Protein AF-A0A944VV21-F1 (afdb_monomer_lite)

Foldseek 3Di:
DVVVLVVLVVVLLVLLVVLLVQPCLDPVSVVSVVVSLVSVVVSVVCCVVPPVVVLVVLCVPPVLSVVVVVVLVVLCVVLVVLSVVLVVVSVDDDDDPNNVSSVVNSVSSNVSSCCCVVPVVVVVVVSVVCVVVVDDDDPVVVVVVVVVVVPPDPPVPPPPVVVVVVVVVVCVVPDDDDDPVCPVVVVVVVVVVVVVVVVVVVVVVVVVVCVVPPPVVVVVVVVVVVVVVVVVVVVVVPDDDDDDDDDDDDDDD

Sequence (253 aa):
MLESFRQEHTEIINILDKIDKLGVSSKEGHETLLMAKELILKHVEREDKNFYPKIKKAAKNNQMLEKLLIEFDKDMDQLSHYILNFFDVSSSCENKGTNLFTNKFVEVLKRRILREENILFPAFEKLQKNKYLGMKFDRRIADRRISELRSVPSQYEKIDSSEIENKRSIERRKDKRHPIHTWFIIYKKEFVFYLFVLIICIIAAAIGIFIVHSPDTKREFIEHTDYKRKQKKLNRGRTSVTENPKTETYYIQ

Structure (mmCIF, N/CA/C/O backbone):
data_AF-A0A944VV21-F1
#
_entry.id   AF-A0A944VV21-F1
#
loop_
_atom_site.group_PDB
_atom_site.id
_atom_site.type_symbol
_atom_site.label_atom_id
_atom_site.label_alt_id
_atom_site.label_comp_id
_atom_site.label_asym_id
_atom_site.label_entity_id
_atom_site.label_seq_id
_atom_site.pdbx_PDB_ins_code
_atom_site.Cartn_x
_atom_site.Cartn_y
_atom_site.Cartn_z
_atom_site.occupancy
_atom_site.B_iso_or_equiv
_atom_site.auth_seq_id
_atom_site.auth_comp_id
_atom_site.auth_asym_id
_atom_site.auth_atom_id
_atom_site.pdbx_PDB_model_num
ATOM 1 N N . MET A 1 1 ? 5.799 0.173 16.177 1.00 86.56 1 MET A N 1
ATOM 2 C CA . MET A 1 1 ? 4.859 -0.417 15.194 1.00 86.56 1 MET A CA 1
ATOM 3 C C . MET A 1 1 ? 4.441 0.603 14.154 1.00 86.56 1 MET A C 1
ATOM 5 O O . MET A 1 1 ? 4.756 0.384 13.004 1.00 86.56 1 MET A O 1
ATOM 9 N N . LEU A 1 2 ? 3.761 1.697 14.512 1.00 91.88 2 LEU A N 1
ATOM 10 C CA . LEU A 1 2 ? 3.425 2.723 13.510 1.00 91.88 2 LEU A CA 1
ATOM 11 C C . LEU A 1 2 ? 4.685 3.348 12.910 1.00 91.88 2 LEU A C 1
ATOM 13 O O . LEU A 1 2 ? 4.787 3.472 11.700 1.00 91.88 2 LEU A O 1
ATOM 17 N N . GLU A 1 3 ? 5.700 3.581 13.743 1.00 93.38 3 GLU A N 1
ATOM 18 C CA . GLU A 1 3 ? 6.994 4.075 13.271 1.00 93.38 3 GLU A CA 1
ATOM 19 C C . GLU A 1 3 ? 7.669 3.157 12.250 1.00 93.38 3 GLU A C 1
ATOM 21 O O . GLU A 1 3 ? 8.188 3.617 11.242 1.00 93.38 3 GLU A O 1
ATOM 26 N N . SER A 1 4 ? 7.574 1.840 12.442 1.00 95.44 4 SER A N 1
ATOM 27 C CA . SER A 1 4 ? 8.122 0.892 11.474 1.00 95.44 4 SER A CA 1
ATOM 28 C C . SER A 1 4 ? 7.306 0.825 10.182 1.00 95.44 4 SER A C 1
ATOM 30 O O . SER A 1 4 ? 7.789 0.242 9.224 1.00 95.44 4 SER A O 1
ATOM 32 N N . PHE A 1 5 ? 6.057 1.309 10.144 1.00 95.50 5 PHE A N 1
ATOM 33 C CA . PHE A 1 5 ? 5.305 1.469 8.889 1.00 95.50 5 PHE A CA 1
ATOM 34 C C . PHE A 1 5 ? 5.684 2.779 8.190 1.00 95.50 5 PHE A C 1
ATOM 36 O O . PHE A 1 5 ? 5.889 2.767 6.986 1.00 95.50 5 PHE A O 1
ATOM 43 N N . ARG A 1 6 ? 5.897 3.870 8.940 1.00 95.88 6 ARG A N 1
ATOM 44 C CA . ARG A 1 6 ? 6.417 5.141 8.393 1.00 95.88 6 ARG A CA 1
ATOM 45 C C . ARG A 1 6 ? 7.801 4.981 7.755 1.00 95.88 6 ARG A C 1
ATOM 47 O O . ARG A 1 6 ? 8.085 5.548 6.703 1.00 95.88 6 ARG A O 1
ATOM 54 N N . GLN A 1 7 ? 8.660 4.164 8.363 1.00 96.69 7 GLN A N 1
ATOM 55 C CA . GLN A 1 7 ? 9.959 3.810 7.783 1.00 96.69 7 GLN A CA 1
ATOM 56 C C . GLN A 1 7 ? 9.800 3.064 6.450 1.00 96.69 7 GLN A C 1
ATOM 58 O O . GLN A 1 7 ? 10.401 3.467 5.460 1.00 96.69 7 GLN A O 1
ATOM 63 N N . GLU A 1 8 ? 8.926 2.052 6.390 1.00 96.50 8 GLU A N 1
ATOM 64 C CA . GLU A 1 8 ? 8.612 1.352 5.133 1.00 96.50 8 GLU A CA 1
ATOM 65 C C . GLU A 1 8 ? 8.036 2.304 4.075 1.00 96.50 8 GLU A C 1
ATOM 67 O O . GLU A 1 8 ? 8.426 2.238 2.914 1.00 96.50 8 GLU A O 1
ATOM 72 N N . HIS A 1 9 ? 7.155 3.231 4.458 1.00 97.19 9 HIS A N 1
ATOM 73 C CA . HIS A 1 9 ? 6.632 4.251 3.548 1.00 97.19 9 HIS A CA 1
ATOM 74 C C . HIS A 1 9 ? 7.733 5.145 2.983 1.00 97.19 9 HIS A C 1
ATOM 76 O O . HIS A 1 9 ? 7.727 5.447 1.792 1.00 97.19 9 HIS A O 1
ATOM 82 N N . THR A 1 10 ? 8.691 5.542 3.820 1.00 97.12 10 THR A N 1
ATOM 83 C CA . THR A 1 10 ? 9.848 6.339 3.394 1.00 97.12 10 THR A CA 1
ATOM 84 C C . THR A 1 10 ? 10.680 5.573 2.368 1.00 97.12 10 THR A C 1
ATOM 86 O O . THR A 1 10 ? 11.044 6.127 1.333 1.00 97.12 10 THR A O 1
ATOM 89 N N . GLU A 1 11 ? 10.934 4.283 2.602 1.00 97.38 11 GLU A N 1
ATOM 90 C CA . GLU A 1 11 ? 11.632 3.416 1.646 1.00 97.38 11 GLU A CA 1
ATOM 91 C C . GLU A 1 11 ? 10.866 3.289 0.320 1.00 97.38 11 GLU A C 1
ATOM 93 O O . GLU A 1 11 ? 11.462 3.433 -0.750 1.00 97.38 11 GLU A O 1
ATOM 98 N N . ILE A 1 12 ? 9.543 3.093 0.382 1.00 95.62 12 ILE A N 1
ATOM 99 C CA . ILE A 1 12 ? 8.669 3.026 -0.797 1.00 95.62 12 ILE A CA 1
ATOM 100 C C . ILE A 1 12 ? 8.710 4.343 -1.579 1.00 95.62 12 ILE A C 1
ATOM 102 O O . ILE A 1 12 ? 8.881 4.336 -2.794 1.00 95.62 12 ILE A O 1
ATOM 106 N N . ILE A 1 13 ? 8.588 5.489 -0.916 1.00 94.81 13 ILE A N 1
ATOM 107 C CA . ILE A 1 13 ? 8.631 6.792 -1.590 1.00 94.81 13 ILE A CA 1
ATOM 108 C C . ILE A 1 13 ? 9.992 7.004 -2.258 1.00 94.81 13 ILE A C 1
ATOM 110 O O . ILE A 1 13 ? 10.041 7.367 -3.432 1.00 94.81 13 ILE A O 1
ATOM 114 N N . ASN A 1 14 ? 11.083 6.702 -1.552 1.00 95.94 14 ASN A N 1
ATOM 115 C CA . ASN A 1 14 ? 12.436 6.864 -2.077 1.00 95.94 14 ASN A CA 1
ATOM 116 C C . ASN A 1 14 ? 12.677 6.016 -3.333 1.00 95.94 14 ASN A C 1
ATOM 118 O O . ASN A 1 14 ? 13.285 6.497 -4.292 1.00 95.94 14 ASN A O 1
ATOM 122 N N . ILE A 1 15 ? 12.201 4.764 -3.356 1.00 95.50 15 ILE A N 1
ATOM 123 C CA . ILE A 1 15 ? 12.376 3.906 -4.533 1.00 95.50 15 ILE A CA 1
ATOM 124 C C . ILE A 1 15 ? 11.503 4.361 -5.708 1.00 95.50 15 ILE A C 1
ATOM 126 O O . ILE A 1 15 ? 11.961 4.328 -6.849 1.00 95.50 15 ILE A O 1
ATOM 130 N N . LEU A 1 16 ? 10.293 4.869 -5.450 1.00 91.44 16 LEU A N 1
ATOM 131 C CA . LEU A 1 16 ? 9.430 5.443 -6.489 1.00 91.44 16 LEU A CA 1
ATOM 132 C C . LEU A 1 16 ? 10.028 6.724 -7.084 1.00 91.44 16 LEU A C 1
ATOM 134 O O . LEU A 1 16 ? 10.008 6.895 -8.300 1.00 91.44 16 LEU A O 1
ATOM 138 N N . ASP A 1 17 ? 10.626 7.584 -6.259 1.00 91.69 17 ASP A N 1
ATOM 139 C CA . ASP A 1 17 ? 11.342 8.776 -6.729 1.00 91.69 17 ASP A CA 1
ATOM 140 C C . ASP A 1 17 ? 12.589 8.407 -7.545 1.00 91.69 17 ASP A C 1
ATOM 142 O O . ASP A 1 17 ? 12.957 9.110 -8.488 1.00 91.69 17 ASP A O 1
ATOM 146 N N . LYS A 1 18 ? 13.249 7.289 -7.214 1.00 93.69 18 LYS A N 1
ATOM 147 C CA . LYS A 1 18 ? 14.353 6.757 -8.021 1.00 93.69 18 LYS A CA 1
ATOM 148 C C . LYS A 1 18 ? 13.859 6.277 -9.392 1.00 93.69 18 LYS A C 1
ATOM 150 O O . LYS A 1 18 ? 14.511 6.561 -10.393 1.00 93.69 18 LYS A O 1
ATOM 155 N N . ILE A 1 19 ? 12.711 5.600 -9.451 1.00 89.50 19 ILE A N 1
ATOM 156 C CA . ILE A 1 19 ? 12.093 5.151 -10.711 1.00 89.50 19 ILE A CA 1
ATOM 157 C C . ILE A 1 19 ? 11.749 6.341 -11.611 1.00 89.50 19 ILE A C 1
ATOM 159 O O . ILE A 1 19 ? 12.034 6.290 -12.805 1.00 89.50 19 ILE A O 1
ATOM 163 N N . ASP A 1 20 ? 11.188 7.411 -11.043 1.00 87.50 20 ASP A N 1
ATOM 164 C CA . ASP A 1 20 ? 10.854 8.637 -11.780 1.00 87.50 20 ASP A CA 1
ATOM 165 C C . ASP A 1 20 ? 12.101 9.272 -12.424 1.00 87.50 20 ASP A C 1
ATOM 167 O O . ASP A 1 20 ? 12.097 9.618 -13.603 1.00 87.50 20 ASP A O 1
ATOM 171 N N . LYS A 1 21 ? 13.220 9.315 -11.686 1.00 90.19 21 LYS A N 1
ATOM 172 C CA . LYS A 1 21 ? 14.504 9.845 -12.182 1.00 90.19 21 LYS A CA 1
ATOM 173 C C . LYS A 1 21 ? 15.152 8.978 -13.261 1.00 90.19 21 LYS A C 1
ATOM 175 O O . LYS A 1 21 ? 15.742 9.513 -14.194 1.00 90.19 21 LYS A O 1
ATOM 180 N N . LEU A 1 22 ? 15.098 7.654 -13.113 1.00 89.69 22 LEU A N 1
ATOM 181 C CA . LEU A 1 22 ? 15.725 6.715 -14.051 1.00 89.69 22 LEU A CA 1
ATOM 182 C C . LEU A 1 22 ? 14.887 6.475 -15.313 1.00 89.69 22 LEU A C 1
ATOM 184 O O . LEU A 1 22 ? 15.428 6.093 -16.352 1.00 89.69 22 LEU A O 1
ATOM 188 N N . GLY A 1 23 ? 13.569 6.654 -15.211 1.00 85.25 23 GLY A N 1
ATOM 189 C CA . GLY A 1 23 ? 12.600 6.286 -16.234 1.00 85.25 23 GLY A CA 1
ATOM 190 C C . GLY A 1 23 ? 12.442 4.768 -16.370 1.00 85.25 23 GLY A C 1
ATOM 191 O O . GLY A 1 23 ? 13.410 4.025 -16.516 1.00 85.25 23 GLY A O 1
ATOM 192 N N . VAL A 1 24 ? 11.200 4.282 -16.411 1.00 83.00 24 VAL A N 1
ATOM 193 C CA . VAL A 1 24 ? 10.892 2.834 -16.471 1.00 83.00 24 VAL A CA 1
ATOM 194 C C . VAL A 1 24 ? 11.312 2.138 -17.768 1.00 83.00 24 VAL A C 1
ATOM 196 O O . VAL A 1 24 ? 11.300 0.915 -17.834 1.00 83.00 24 VAL A O 1
ATOM 199 N N . SER A 1 25 ? 11.671 2.906 -18.800 1.00 82.44 25 SER A N 1
ATOM 200 C CA . SER A 1 25 ? 12.159 2.365 -20.078 1.00 82.44 25 SER A CA 1
ATOM 201 C C . SER A 1 25 ? 13.653 2.019 -20.045 1.00 82.44 25 SER A C 1
ATOM 203 O O . SER A 1 25 ? 14.148 1.359 -20.956 1.00 82.44 25 SER A O 1
ATOM 205 N N . SER A 1 26 ? 14.394 2.479 -19.029 1.00 87.38 26 SER A N 1
ATOM 206 C CA . SER A 1 26 ? 15.792 2.091 -18.843 1.00 87.38 26 SER A CA 1
ATOM 207 C C . SER A 1 26 ? 15.879 0.736 -18.140 1.00 87.38 26 SER A C 1
ATOM 209 O O . SER A 1 26 ? 15.013 0.379 -17.341 1.00 87.38 26 SER A O 1
ATOM 211 N N . LYS A 1 27 ? 16.950 -0.023 -18.405 1.00 87.81 27 LYS A N 1
ATOM 212 C CA . LYS A 1 27 ? 17.200 -1.298 -17.716 1.00 87.81 27 LYS A CA 1
ATOM 213 C C . LYS A 1 27 ? 17.245 -1.110 -16.194 1.00 87.81 27 LYS A C 1
ATOM 215 O O . LYS A 1 27 ? 16.585 -1.847 -15.471 1.00 87.81 27 LYS A O 1
ATOM 220 N N . GLU A 1 28 ? 17.960 -0.086 -15.726 1.00 91.44 28 GLU A N 1
ATOM 221 C CA . GLU A 1 28 ? 18.059 0.230 -14.295 1.00 91.44 28 GLU A CA 1
ATOM 222 C C . GLU A 1 28 ? 16.704 0.654 -13.709 1.00 91.44 28 GLU A C 1
ATOM 224 O O . GLU A 1 28 ? 16.343 0.243 -12.606 1.00 91.44 28 GLU A O 1
ATOM 229 N N . GLY A 1 29 ? 15.917 1.442 -14.447 1.00 89.19 29 GLY A N 1
ATOM 230 C CA . GLY A 1 29 ? 14.572 1.834 -14.036 1.00 89.19 29 GLY A CA 1
ATOM 231 C C . GLY A 1 29 ? 13.622 0.641 -13.933 1.00 89.19 29 GLY A C 1
ATOM 232 O O . GLY A 1 29 ? 12.862 0.557 -12.972 1.00 89.19 29 GLY A O 1
ATOM 233 N N . HIS A 1 30 ? 13.705 -0.313 -14.864 1.00 84.94 30 HIS A N 1
ATOM 234 C CA . HIS A 1 30 ? 12.924 -1.550 -14.821 1.00 84.94 30 HIS A CA 1
ATOM 235 C C . HIS A 1 30 ? 13.320 -2.449 -13.641 1.00 84.94 30 HIS A C 1
ATOM 237 O O . HIS A 1 30 ? 12.456 -2.917 -12.903 1.00 84.94 30 HIS A O 1
ATOM 243 N N . GLU A 1 31 ? 14.618 -2.645 -13.401 1.00 90.19 31 GLU A N 1
ATOM 244 C CA . GLU A 1 31 ? 15.105 -3.386 -12.228 1.00 90.19 31 GLU A CA 1
ATOM 245 C C . GLU A 1 31 ? 14.654 -2.715 -10.919 1.00 90.19 31 GLU A C 1
ATOM 247 O O . GLU A 1 31 ? 14.152 -3.380 -10.012 1.00 90.19 31 GLU A O 1
ATOM 252 N N . THR A 1 32 ? 14.736 -1.382 -10.848 1.00 92.19 32 THR A N 1
ATOM 253 C CA . THR A 1 32 ? 14.256 -0.606 -9.693 1.00 92.19 32 THR A CA 1
ATOM 254 C C . THR A 1 32 ? 12.736 -0.740 -9.518 1.00 92.19 32 THR A C 1
ATOM 256 O O . THR A 1 32 ? 12.248 -0.830 -8.391 1.00 92.19 32 THR A O 1
ATOM 259 N N . LEU A 1 33 ? 11.973 -0.815 -10.613 1.00 88.88 33 LEU A N 1
ATOM 260 C CA . LEU A 1 33 ? 10.526 -1.036 -10.586 1.00 88.88 33 LEU A CA 1
ATOM 261 C C . LEU A 1 33 ? 10.152 -2.404 -10.002 1.00 88.88 33 LEU A C 1
ATOM 263 O O . LEU A 1 33 ? 9.206 -2.498 -9.218 1.00 88.88 33 LEU A O 1
ATOM 267 N N . LEU A 1 34 ? 10.906 -3.454 -10.337 1.00 88.00 34 LEU A N 1
ATOM 268 C CA . LEU A 1 34 ? 10.716 -4.788 -9.762 1.00 88.00 34 LEU A CA 1
ATOM 269 C C . LEU A 1 34 ? 11.027 -4.808 -8.261 1.00 88.00 34 LEU A C 1
ATOM 271 O O . LEU A 1 34 ? 10.256 -5.372 -7.487 1.00 88.00 34 LEU A O 1
ATOM 275 N N . MET A 1 35 ? 12.084 -4.122 -7.825 1.00 91.88 35 MET A N 1
ATOM 276 C CA . MET A 1 35 ? 12.373 -3.964 -6.393 1.00 91.88 35 MET A CA 1
ATOM 277 C C . MET A 1 35 ? 11.241 -3.221 -5.666 1.00 91.88 35 MET A C 1
ATOM 279 O O . MET A 1 35 ? 10.824 -3.625 -4.579 1.00 91.88 35 MET A O 1
ATOM 283 N N . ALA A 1 36 ? 10.691 -2.164 -6.277 1.00 91.75 36 ALA A N 1
ATOM 284 C CA . ALA A 1 36 ? 9.553 -1.442 -5.712 1.00 91.75 36 ALA A CA 1
ATOM 285 C C . ALA A 1 36 ? 8.313 -2.338 -5.594 1.00 91.75 36 ALA A C 1
ATOM 287 O O . ALA A 1 36 ? 7.636 -2.298 -4.567 1.00 91.75 36 ALA A O 1
ATOM 288 N N . LYS A 1 37 ? 8.042 -3.190 -6.595 1.00 89.81 37 LYS A N 1
ATOM 289 C CA . LYS A 1 37 ? 6.959 -4.188 -6.548 1.00 89.81 37 LYS A CA 1
ATOM 290 C C . LYS A 1 37 ? 7.052 -5.052 -5.298 1.00 89.81 37 LYS A C 1
ATOM 292 O O . LYS A 1 37 ? 6.077 -5.170 -4.557 1.00 89.81 37 LYS A O 1
ATOM 297 N N . GLU A 1 38 ? 8.212 -5.658 -5.068 1.00 91.06 38 GLU A N 1
ATOM 298 C CA . GLU A 1 38 ? 8.431 -6.550 -3.929 1.00 91.06 38 GLU A CA 1
ATOM 299 C C . GLU A 1 38 ? 8.259 -5.816 -2.598 1.00 91.06 38 GLU A C 1
ATOM 301 O O . GLU A 1 38 ? 7.584 -6.321 -1.696 1.00 91.06 38 GLU A O 1
ATOM 306 N N . LEU A 1 39 ? 8.804 -4.600 -2.495 1.00 93.75 39 LEU A N 1
ATOM 307 C CA . LEU A 1 39 ? 8.694 -3.769 -1.299 1.00 93.75 39 LEU A CA 1
ATOM 308 C C . LEU A 1 39 ? 7.233 -3.418 -0.980 1.00 93.75 39 LEU A C 1
ATOM 310 O O . LEU A 1 39 ? 6.790 -3.593 0.156 1.00 93.75 39 LEU A O 1
ATOM 314 N N . ILE A 1 40 ? 6.466 -2.987 -1.985 1.00 91.44 40 ILE A N 1
ATOM 315 C CA . ILE A 1 40 ? 5.049 -2.625 -1.842 1.00 91.44 40 ILE A CA 1
ATOM 316 C C . ILE A 1 40 ? 4.215 -3.847 -1.451 1.00 91.44 40 ILE A C 1
ATOM 318 O O . ILE A 1 40 ? 3.422 -3.772 -0.515 1.00 91.44 40 ILE A O 1
ATOM 322 N N . LEU A 1 41 ? 4.406 -4.989 -2.122 1.00 89.25 41 LEU A N 1
ATOM 323 C CA . LEU A 1 41 ? 3.670 -6.219 -1.808 1.00 89.25 41 LEU A CA 1
ATOM 324 C C . LEU A 1 41 ? 3.952 -6.699 -0.383 1.00 89.25 41 LEU A C 1
ATOM 326 O O . LEU A 1 41 ? 3.029 -7.074 0.341 1.00 89.25 41 LEU A O 1
ATOM 330 N N . LYS A 1 42 ? 5.219 -6.653 0.041 1.00 92.25 42 LYS A N 1
ATOM 331 C CA . LYS A 1 42 ? 5.620 -7.005 1.405 1.00 92.25 42 LYS A CA 1
ATOM 332 C C . LYS A 1 42 ? 4.998 -6.065 2.436 1.00 92.25 42 LYS A C 1
ATOM 334 O O . LYS A 1 42 ? 4.531 -6.532 3.476 1.00 92.25 42 LYS A O 1
ATOM 339 N N . HIS A 1 43 ? 4.978 -4.765 2.152 1.00 93.31 43 HIS A N 1
ATOM 340 C CA . HIS A 1 43 ? 4.362 -3.763 3.013 1.00 93.31 43 HIS A CA 1
ATOM 341 C C . HIS A 1 43 ? 2.854 -4.013 3.178 1.00 93.31 43 HIS A C 1
ATOM 343 O O . HIS A 1 43 ? 2.397 -4.194 4.308 1.00 93.31 43 HIS A O 1
ATOM 349 N N . VAL A 1 44 ? 2.111 -4.162 2.074 1.00 90.62 44 VAL A N 1
ATOM 350 C CA . VAL A 1 44 ? 0.665 -4.461 2.096 1.00 90.62 44 VAL A CA 1
ATOM 351 C C . VAL A 1 44 ? 0.378 -5.757 2.862 1.00 90.62 44 VAL A C 1
ATOM 353 O O . VAL A 1 44 ? -0.489 -5.790 3.736 1.00 90.62 44 VAL A O 1
ATOM 356 N N . GLU A 1 45 ? 1.158 -6.820 2.629 1.00 89.69 45 GLU A N 1
ATOM 357 C CA . GLU A 1 45 ? 0.989 -8.078 3.366 1.00 89.69 45 GLU A CA 1
ATOM 358 C C . GLU A 1 45 ? 1.208 -7.889 4.880 1.00 89.69 45 GLU A C 1
ATOM 360 O O . GLU A 1 45 ? 0.522 -8.499 5.713 1.00 89.69 45 GLU A O 1
ATOM 365 N N . ARG A 1 46 ? 2.165 -7.040 5.269 1.00 94.44 46 ARG A N 1
ATOM 366 C CA . ARG A 1 46 ? 2.433 -6.746 6.679 1.00 94.44 46 ARG A CA 1
ATOM 367 C C . ARG A 1 46 ? 1.284 -5.974 7.312 1.00 94.44 46 ARG A C 1
ATOM 369 O O . ARG A 1 46 ? 0.951 -6.258 8.467 1.00 94.44 46 ARG A O 1
ATOM 376 N N . GLU A 1 47 ? 0.688 -5.028 6.597 1.00 92.19 47 GLU A N 1
ATOM 377 C CA . GLU A 1 47 ? -0.478 -4.283 7.064 1.00 92.19 47 GLU A CA 1
ATOM 378 C C . GLU A 1 47 ? -1.679 -5.206 7.283 1.00 92.19 47 GLU A C 1
ATOM 380 O O . GLU A 1 47 ? -2.270 -5.191 8.369 1.00 92.19 47 GLU A O 1
ATOM 385 N N . ASP A 1 48 ? -1.971 -6.076 6.315 1.00 90.56 48 ASP A N 1
ATOM 386 C CA . ASP A 1 48 ? -3.061 -7.056 6.377 1.00 90.56 48 ASP A CA 1
ATOM 387 C C . ASP A 1 48 ? -2.921 -8.021 7.553 1.00 90.56 48 ASP A C 1
ATOM 389 O O . ASP A 1 48 ? -3.900 -8.355 8.225 1.00 90.56 48 ASP A O 1
ATOM 393 N N . LYS A 1 49 ? -1.694 -8.464 7.841 1.00 92.38 49 LYS A N 1
ATOM 394 C CA . LYS A 1 49 ? -1.432 -9.389 8.950 1.00 92.38 49 LYS A CA 1
ATOM 395 C C . LYS A 1 49 ? -1.402 -8.695 10.307 1.00 92.38 49 LYS A C 1
ATOM 397 O O . LYS A 1 49 ? -1.848 -9.268 11.301 1.00 92.38 49 LYS A O 1
ATOM 402 N N . ASN A 1 50 ? -0.838 -7.488 10.383 1.00 92.62 50 ASN A N 1
ATOM 403 C CA . ASN A 1 50 ? -0.408 -6.923 11.665 1.00 92.62 50 ASN A CA 1
ATOM 404 C C . ASN A 1 50 ? -1.103 -5.627 12.063 1.00 92.62 50 ASN A C 1
ATOM 406 O O . ASN A 1 50 ? -1.208 -5.368 13.267 1.00 92.62 50 ASN A O 1
ATOM 410 N N . PHE A 1 51 ? -1.533 -4.809 11.104 1.00 92.88 51 PHE A N 1
ATOM 411 C CA . PHE A 1 51 ? -2.092 -3.487 11.366 1.00 92.88 51 PHE A CA 1
ATOM 412 C C . PHE A 1 51 ? -3.616 -3.488 11.258 1.00 92.88 51 PHE A C 1
ATOM 414 O O . PHE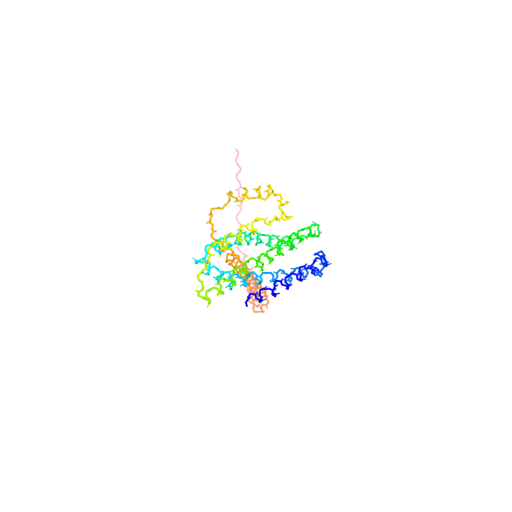 A 1 51 ? -4.295 -3.256 12.266 1.00 92.88 51 PHE A O 1
ATOM 421 N N . TYR A 1 52 ? -4.154 -3.853 10.092 1.00 92.00 52 TYR A N 1
ATOM 422 C CA . TYR A 1 52 ? -5.592 -3.863 9.824 1.00 92.00 52 TYR A CA 1
ATOM 423 C C . TYR A 1 52 ? -6.403 -4.699 10.833 1.00 92.00 52 TYR A C 1
ATOM 425 O O . TYR A 1 52 ? -7.420 -4.212 11.333 1.00 92.00 52 TYR A O 1
ATOM 433 N N . PRO A 1 53 ? -5.957 -5.891 11.274 1.00 93.56 53 PRO A N 1
ATOM 434 C CA . PRO A 1 53 ? -6.673 -6.647 12.302 1.00 93.56 53 PRO A CA 1
ATOM 435 C C . PRO A 1 53 ? -6.756 -5.915 13.650 1.00 93.56 53 PRO A C 1
ATOM 437 O O . PRO A 1 53 ? -7.773 -5.986 14.347 1.00 93.56 53 PRO A O 1
ATOM 440 N N . LYS A 1 54 ? -5.705 -5.175 14.030 1.00 92.94 54 LYS A N 1
ATOM 441 C CA . LYS A 1 54 ? -5.651 -4.451 15.311 1.00 92.94 54 LYS A CA 1
ATOM 442 C C . LYS A 1 54 ? -6.561 -3.232 15.296 1.00 92.94 54 LYS A C 1
ATOM 444 O O . LYS A 1 54 ? -7.296 -3.016 16.262 1.00 92.94 54 LYS A O 1
ATOM 449 N N . ILE A 1 55 ? -6.551 -2.470 14.207 1.00 92.88 55 ILE A N 1
ATOM 450 C CA . ILE A 1 55 ? -7.418 -1.300 14.055 1.00 92.88 55 ILE A CA 1
ATOM 451 C C . ILE A 1 55 ? -8.885 -1.711 13.866 1.00 92.88 55 ILE A C 1
ATOM 453 O O . ILE A 1 55 ? -9.741 -1.130 14.526 1.00 92.88 55 ILE A O 1
ATOM 457 N N . LYS A 1 56 ? -9.188 -2.793 13.126 1.00 92.81 56 LYS A N 1
ATOM 458 C CA . LYS A 1 56 ? -10.550 -3.365 13.033 1.00 92.81 56 LYS A CA 1
ATOM 459 C C . LYS A 1 56 ? -11.070 -3.798 14.406 1.00 92.81 56 LYS A C 1
ATOM 461 O O . LYS A 1 56 ? -12.215 -3.522 14.755 1.00 92.81 56 LYS A O 1
ATOM 466 N N . LYS A 1 57 ? -10.222 -4.407 15.245 1.00 92.81 57 LYS A N 1
ATOM 467 C CA . LYS A 1 57 ? -10.585 -4.741 16.634 1.00 92.81 57 LYS A CA 1
ATOM 468 C C . LYS A 1 57 ? -10.868 -3.493 17.478 1.00 92.81 57 LYS A C 1
ATOM 470 O O . LYS A 1 57 ? -11.812 -3.512 18.263 1.00 92.81 57 LYS A O 1
ATOM 475 N N . ALA A 1 58 ? -10.078 -2.430 17.326 1.00 89.69 58 ALA A N 1
ATOM 476 C CA . ALA A 1 58 ? -10.299 -1.163 18.028 1.00 89.69 58 ALA A CA 1
ATOM 477 C C . ALA A 1 58 ? -11.568 -0.432 17.546 1.00 89.69 58 ALA A C 1
ATOM 479 O O . ALA A 1 58 ? -12.255 0.201 18.347 1.00 89.69 58 ALA A O 1
ATOM 480 N N . ALA A 1 59 ? -11.905 -0.562 16.262 1.00 91.62 59 ALA A N 1
ATOM 481 C CA . ALA A 1 59 ? -13.061 0.073 15.641 1.00 91.62 59 ALA A CA 1
ATOM 482 C C . ALA A 1 59 ? -14.407 -0.491 16.107 1.00 91.62 59 ALA A C 1
ATOM 484 O O . ALA A 1 59 ? -15.387 0.245 16.095 1.00 91.62 59 ALA A O 1
ATOM 485 N N . LYS A 1 60 ? -14.464 -1.741 16.598 1.00 91.31 60 LYS A N 1
ATOM 486 C CA . LYS A 1 60 ? -15.713 -2.367 17.089 1.00 91.31 60 LYS A CA 1
ATOM 487 C C . LYS A 1 60 ? -16.474 -1.518 18.113 1.00 91.31 60 LYS A C 1
ATOM 489 O O . LYS A 1 60 ? -17.691 -1.603 18.190 1.00 91.31 60 LYS A O 1
ATOM 494 N N . ASN A 1 61 ? -15.755 -0.703 18.885 1.00 87.31 61 ASN A N 1
ATOM 495 C CA . ASN A 1 61 ? -16.326 0.170 19.912 1.00 87.31 61 ASN A CA 1
ATOM 496 C C . ASN A 1 61 ? -16.236 1.662 19.538 1.00 87.31 61 ASN A C 1
ATOM 498 O O . ASN A 1 61 ? -16.442 2.526 20.390 1.00 87.31 61 ASN A O 1
ATOM 502 N N . ASN A 1 62 ? -15.875 1.990 18.294 1.00 89.56 62 ASN A N 1
ATOM 503 C CA . ASN A 1 62 ? -15.705 3.360 17.827 1.00 89.56 62 ASN A CA 1
ATOM 504 C C . ASN A 1 62 ? -16.263 3.534 16.405 1.00 89.56 62 ASN A C 1
ATOM 506 O O . ASN A 1 62 ? -15.582 3.281 15.413 1.00 89.56 62 ASN A O 1
ATOM 510 N N . GLN A 1 63 ? -17.489 4.056 16.327 1.00 89.62 63 GLN A N 1
ATOM 511 C CA . GLN A 1 63 ? -18.212 4.272 15.070 1.00 89.62 63 GLN A CA 1
ATOM 512 C C . GLN A 1 63 ? -17.472 5.200 14.087 1.00 89.62 63 GLN A C 1
ATOM 514 O O . GLN A 1 63 ? -17.607 5.052 12.875 1.00 89.62 63 GLN A O 1
ATOM 519 N N . MET A 1 64 ? -16.698 6.173 14.583 1.00 88.50 64 MET A N 1
ATOM 520 C CA . MET A 1 64 ? -15.890 7.044 13.721 1.00 88.50 64 MET A CA 1
ATOM 521 C C . MET A 1 64 ? -14.785 6.238 13.033 1.00 88.50 64 MET A C 1
ATOM 523 O O . MET A 1 64 ? -14.616 6.349 11.821 1.00 88.50 64 MET A O 1
ATOM 527 N N . LEU A 1 65 ? -14.050 5.422 13.792 1.00 90.75 65 LEU A N 1
ATOM 528 C CA . LEU A 1 65 ? -12.978 4.596 13.246 1.00 90.75 65 LEU A CA 1
ATOM 529 C C . LEU A 1 65 ? -13.523 3.525 12.298 1.00 90.75 65 LEU A C 1
ATOM 531 O O . LEU A 1 65 ? -12.907 3.248 11.279 1.00 90.75 65 LEU A O 1
ATOM 535 N N . GLU A 1 66 ? -14.686 2.955 12.602 1.00 92.12 66 GLU A N 1
ATOM 536 C CA . GLU A 1 66 ? -15.359 2.009 11.713 1.00 92.12 66 GLU A CA 1
ATOM 537 C C . GLU A 1 66 ? -15.686 2.640 10.352 1.00 92.12 66 GLU A C 1
ATOM 539 O O . GLU A 1 66 ? -15.333 2.080 9.317 1.00 92.12 66 GLU A O 1
ATOM 544 N N . LYS A 1 67 ? -16.281 3.842 10.339 1.00 91.38 67 LYS A N 1
ATOM 545 C CA . LYS A 1 67 ? -16.541 4.584 9.094 1.00 91.38 67 LYS A CA 1
ATOM 546 C C . LYS A 1 67 ? -15.257 4.882 8.325 1.00 91.38 67 LYS A C 1
ATOM 548 O O . LYS A 1 67 ? -15.234 4.708 7.111 1.00 91.38 67 LYS A O 1
ATOM 553 N N . LEU A 1 68 ? -14.202 5.286 9.032 1.00 90.56 68 LEU A N 1
ATOM 554 C CA . LEU A 1 68 ? -12.902 5.545 8.423 1.00 90.56 68 LEU A CA 1
ATOM 555 C C . LEU A 1 68 ? -12.346 4.276 7.763 1.00 90.56 68 LEU A C 1
ATOM 557 O O . LEU A 1 68 ? -11.932 4.320 6.613 1.00 90.56 68 LEU A O 1
ATOM 561 N N . LEU A 1 69 ? -12.401 3.128 8.443 1.00 92.25 69 LEU A N 1
ATOM 562 C CA . LEU A 1 69 ? -11.941 1.858 7.878 1.00 92.25 69 LEU A CA 1
ATOM 563 C C . LEU A 1 69 ? -12.743 1.425 6.649 1.00 92.25 69 LEU A C 1
ATOM 565 O O . LEU A 1 69 ? -12.153 0.878 5.730 1.00 92.25 69 LEU A O 1
ATOM 569 N N . ILE A 1 70 ? -14.046 1.711 6.586 1.00 90.38 70 ILE A N 1
ATOM 570 C CA . ILE A 1 70 ? -14.853 1.448 5.383 1.00 90.38 70 ILE A CA 1
ATOM 571 C C . ILE A 1 70 ? -14.378 2.298 4.195 1.00 90.38 70 ILE A C 1
ATOM 573 O O . ILE A 1 70 ? -14.409 1.832 3.057 1.00 90.38 70 ILE A O 1
ATOM 577 N N . GLU A 1 71 ? -13.969 3.547 4.428 1.00 89.38 71 GLU A N 1
ATOM 578 C CA . GLU A 1 71 ? -13.399 4.398 3.377 1.00 89.38 71 GLU A CA 1
ATOM 579 C C . GLU A 1 71 ? -12.041 3.854 2.910 1.00 89.38 71 GLU A C 1
ATOM 581 O O . GLU A 1 71 ? -11.853 3.666 1.711 1.00 89.38 71 GLU A O 1
ATOM 586 N N . PHE A 1 72 ? -11.152 3.490 3.841 1.00 89.50 72 PHE A N 1
ATOM 587 C CA . PHE A 1 72 ? -9.852 2.892 3.509 1.00 89.50 72 PHE A CA 1
ATOM 588 C C . PHE A 1 72 ? -9.972 1.525 2.820 1.00 89.50 72 PHE A C 1
ATOM 590 O O . PHE A 1 72 ? -9.231 1.266 1.879 1.00 89.50 72 PHE A O 1
ATOM 597 N N . ASP A 1 73 ? -10.923 0.673 3.217 1.00 87.00 73 ASP A N 1
ATOM 598 C CA . ASP A 1 73 ? -11.170 -0.617 2.557 1.00 87.00 73 ASP A CA 1
ATOM 599 C C . ASP A 1 73 ? -11.562 -0.401 1.072 1.00 87.00 73 ASP A C 1
ATOM 601 O O . ASP A 1 73 ? -11.123 -1.150 0.201 1.00 87.00 73 ASP A O 1
ATOM 605 N N . LYS A 1 74 ? -12.326 0.658 0.747 1.00 85.81 74 LYS A N 1
ATOM 606 C CA . LYS A 1 74 ? -12.663 1.013 -0.650 1.00 85.81 74 LYS A CA 1
ATOM 607 C C . LYS A 1 74 ? -11.465 1.547 -1.431 1.00 85.81 74 LYS A C 1
ATOM 609 O O . LYS A 1 74 ? -11.344 1.268 -2.623 1.00 85.81 74 LYS A O 1
ATOM 614 N N . ASP A 1 75 ? -10.616 2.341 -0.784 1.00 82.88 75 ASP A N 1
ATOM 615 C CA . ASP A 1 75 ? -9.389 2.843 -1.404 1.00 82.88 75 ASP A CA 1
ATOM 616 C C . ASP A 1 75 ? -8.417 1.691 -1.699 1.00 82.88 75 ASP A C 1
ATOM 618 O O . ASP A 1 75 ? -7.794 1.664 -2.760 1.00 82.88 75 ASP A O 1
ATOM 622 N N . MET A 1 76 ? -8.334 0.711 -0.792 1.00 81.81 76 MET A N 1
ATOM 623 C CA . MET A 1 76 ? -7.498 -0.482 -0.940 1.00 81.81 76 MET A CA 1
ATOM 624 C C . MET A 1 76 ? -7.930 -1.382 -2.085 1.00 81.81 76 MET A C 1
ATOM 626 O O . MET A 1 76 ? -7.078 -1.896 -2.810 1.00 81.81 76 MET A O 1
ATOM 630 N N . ASP A 1 77 ? -9.234 -1.546 -2.270 1.00 81.06 77 ASP A N 1
ATOM 631 C CA . ASP A 1 77 ? -9.795 -2.307 -3.383 1.00 81.06 77 ASP A CA 1
ATOM 632 C C . ASP A 1 77 ? -9.369 -1.695 -4.728 1.00 81.06 77 ASP A C 1
ATOM 634 O O . ASP A 1 77 ? -8.755 -2.351 -5.573 1.00 81.06 77 ASP A O 1
ATOM 638 N N . GLN A 1 78 ? -9.557 -0.379 -4.874 1.00 82.06 78 GLN A N 1
ATOM 639 C CA . GLN A 1 78 ? -9.145 0.349 -6.074 1.00 82.06 78 GLN A CA 1
ATOM 640 C C . GLN A 1 78 ? -7.631 0.281 -6.290 1.00 82.06 78 GLN A C 1
ATOM 642 O O . GLN A 1 78 ? -7.182 -0.004 -7.402 1.00 82.06 78 GLN A O 1
ATOM 647 N N . LEU A 1 79 ? -6.836 0.521 -5.244 1.00 81.62 79 LEU A N 1
ATOM 648 C CA . LEU A 1 79 ? -5.381 0.483 -5.348 1.00 81.62 79 LEU A CA 1
ATOM 649 C C . LEU A 1 79 ? -4.879 -0.915 -5.725 1.00 81.62 79 LEU A C 1
ATOM 651 O O . LEU A 1 79 ? -3.987 -1.017 -6.561 1.00 81.62 79 LEU A O 1
ATOM 655 N N . SER A 1 80 ? -5.448 -1.980 -5.161 1.00 80.94 80 SER A N 1
ATOM 656 C CA . SER A 1 80 ? -5.040 -3.357 -5.467 1.00 80.94 80 SER A CA 1
ATOM 657 C C . SER A 1 80 ? -5.257 -3.682 -6.943 1.00 80.94 80 SER A C 1
ATOM 659 O O . SER A 1 80 ? -4.353 -4.201 -7.597 1.00 80.94 80 SER A O 1
ATOM 661 N N . HIS A 1 81 ? -6.405 -3.288 -7.503 1.00 82.00 81 HIS A N 1
ATOM 662 C CA . HIS A 1 81 ? -6.659 -3.407 -8.939 1.00 82.00 81 HIS A CA 1
ATOM 663 C C . HIS A 1 81 ? -5.662 -2.601 -9.777 1.00 82.00 81 HIS A C 1
ATOM 665 O O . HIS A 1 81 ? -5.149 -3.109 -10.775 1.00 82.00 81 HIS A O 1
ATOM 671 N N . TYR A 1 82 ? -5.340 -1.371 -9.364 1.00 81.06 82 TYR A N 1
ATOM 672 C CA . TYR A 1 82 ? -4.332 -0.556 -10.043 1.00 81.06 82 TYR A CA 1
ATOM 673 C C . TYR A 1 82 ? -2.930 -1.174 -9.974 1.00 81.06 82 TYR A C 1
ATOM 675 O O . TYR A 1 82 ? -2.244 -1.185 -10.992 1.00 81.06 82 TYR A O 1
ATOM 683 N N . ILE A 1 83 ? -2.514 -1.704 -8.818 1.00 79.75 83 ILE A N 1
ATOM 684 C CA . ILE A 1 83 ? -1.216 -2.363 -8.617 1.00 79.75 83 ILE A CA 1
ATOM 685 C C . ILE A 1 83 ? -1.094 -3.587 -9.525 1.00 79.75 83 ILE A C 1
ATOM 687 O O . ILE A 1 83 ? -0.100 -3.722 -10.235 1.00 79.75 83 ILE A O 1
ATOM 691 N N . LEU A 1 84 ? -2.095 -4.470 -9.520 1.00 79.75 84 LEU A N 1
ATOM 692 C CA . LEU A 1 84 ? -2.065 -5.690 -10.329 1.00 79.75 84 LEU A CA 1
ATOM 693 C C . LEU A 1 84 ? -2.019 -5.357 -11.820 1.00 79.75 84 LEU A C 1
ATOM 695 O O . LEU A 1 84 ? -1.104 -5.788 -12.514 1.00 79.75 84 LEU A O 1
ATOM 699 N N . ASN A 1 85 ? -2.923 -4.488 -12.279 1.00 82.06 85 ASN A N 1
ATOM 700 C CA . ASN A 1 85 ? -2.955 -4.068 -13.676 1.00 82.06 85 ASN A CA 1
ATOM 701 C C . ASN A 1 85 ? -1.648 -3.371 -14.098 1.00 82.06 85 ASN A C 1
ATOM 703 O O . ASN A 1 85 ? -1.165 -3.572 -15.208 1.00 82.06 85 ASN A O 1
ATOM 707 N N . PHE A 1 86 ? -1.040 -2.581 -13.206 1.00 81.44 86 PHE A N 1
ATOM 708 C CA . PHE A 1 86 ? 0.259 -1.958 -13.449 1.00 81.44 86 PHE A CA 1
ATOM 709 C C . PHE A 1 86 ? 1.350 -2.983 -13.704 1.00 81.44 86 PHE A C 1
ATOM 711 O O . PHE A 1 86 ? 2.048 -2.904 -14.718 1.00 81.44 86 PHE A O 1
ATOM 718 N N . PHE A 1 87 ? 1.484 -3.958 -12.812 1.00 77.62 87 PHE A N 1
ATOM 719 C CA . PHE A 1 87 ? 2.554 -4.931 -12.936 1.00 77.62 87 PHE A CA 1
ATOM 720 C C . PHE A 1 87 ? 2.324 -5.914 -14.086 1.00 77.62 87 PHE A C 1
ATOM 722 O O . PHE A 1 87 ? 3.295 -6.262 -14.757 1.00 77.62 87 PHE A O 1
ATOM 729 N N . ASP A 1 88 ? 1.075 -6.262 -14.391 1.00 79.62 88 ASP A N 1
ATOM 730 C CA . ASP A 1 88 ? 0.731 -7.098 -15.545 1.00 79.62 88 ASP A CA 1
ATOM 731 C C . ASP A 1 88 ? 1.076 -6.395 -16.869 1.00 79.62 88 ASP A C 1
ATOM 733 O O . ASP A 1 88 ? 1.797 -6.953 -17.702 1.00 79.62 88 ASP A O 1
ATOM 737 N N . VAL A 1 89 ? 0.670 -5.130 -17.040 1.00 72.50 89 VAL A N 1
ATOM 738 C CA . VAL A 1 89 ? 0.978 -4.341 -18.248 1.00 72.50 89 VAL A CA 1
ATOM 739 C C . VAL A 1 89 ? 2.479 -4.070 -18.376 1.00 72.50 89 VAL A C 1
ATOM 741 O O . VAL A 1 89 ? 3.041 -4.205 -19.463 1.00 72.50 89 VAL A O 1
ATOM 744 N N . SER A 1 90 ? 3.153 -3.730 -17.272 1.00 66.50 90 SER A N 1
ATOM 745 C CA . SER A 1 90 ? 4.597 -3.446 -17.277 1.00 66.50 90 SER A CA 1
ATOM 746 C C . SER A 1 90 ? 5.461 -4.666 -17.618 1.00 66.50 90 SER A C 1
ATOM 748 O O . SER A 1 90 ? 6.584 -4.500 -18.088 1.00 66.50 90 SER A O 1
ATOM 750 N N . SER A 1 91 ? 4.936 -5.880 -17.421 1.00 68.75 91 SER A N 1
ATOM 751 C CA . SER A 1 91 ? 5.615 -7.127 -17.791 1.00 68.75 91 SER A CA 1
ATOM 752 C C . SER A 1 91 ? 5.478 -7.483 -19.278 1.00 68.75 91 SER A C 1
ATOM 754 O O . SER A 1 91 ? 6.267 -8.277 -19.783 1.00 68.75 91 SER A O 1
ATOM 756 N N . SER A 1 92 ? 4.503 -6.888 -19.979 1.00 64.69 92 SER A N 1
ATOM 757 C CA . SER A 1 92 ? 4.063 -7.338 -21.308 1.00 64.69 92 SER A CA 1
ATOM 758 C C . SER A 1 92 ? 4.408 -6.399 -22.474 1.00 64.69 92 SER A C 1
ATOM 760 O O . SER A 1 92 ? 4.316 -6.832 -23.619 1.00 64.69 92 SER A O 1
ATOM 762 N N . CYS A 1 93 ? 4.779 -5.131 -22.244 1.00 47.97 93 CYS A N 1
ATOM 763 C CA . CYS A 1 93 ? 4.801 -4.128 -23.322 1.00 47.97 93 CYS A CA 1
ATOM 764 C C . CYS A 1 93 ? 6.149 -3.431 -23.567 1.00 47.97 93 CYS A C 1
ATOM 766 O O . CYS A 1 93 ? 6.715 -2.772 -22.697 1.00 47.97 93 CYS A O 1
ATOM 768 N N . GLU A 1 94 ? 6.561 -3.465 -24.838 1.00 57.16 94 GLU A N 1
ATOM 769 C CA . GLU A 1 94 ? 7.551 -2.593 -25.468 1.00 57.16 94 GLU A CA 1
ATOM 770 C C . GLU A 1 94 ? 7.139 -1.104 -25.371 1.00 57.16 94 GLU A C 1
ATOM 772 O O . GLU A 1 94 ? 6.294 -0.617 -26.117 1.00 57.16 94 GLU A O 1
ATOM 777 N N . ASN A 1 95 ? 7.769 -0.382 -24.438 1.00 55.56 95 ASN A N 1
ATOM 778 C CA . ASN A 1 95 ? 8.164 1.043 -24.397 1.00 55.56 95 ASN A CA 1
ATOM 779 C C . ASN A 1 95 ? 7.208 2.202 -24.780 1.00 55.56 95 ASN A C 1
ATOM 781 O O . ASN A 1 95 ? 7.513 3.343 -24.430 1.00 55.56 95 ASN A O 1
ATOM 785 N N . LYS A 1 96 ? 6.066 2.018 -25.449 1.00 54.44 96 LYS A N 1
ATOM 786 C CA . LYS A 1 96 ? 5.221 3.145 -25.898 1.00 54.44 96 LYS A CA 1
ATOM 787 C C . LYS A 1 96 ? 3.997 3.329 -24.995 1.00 54.44 96 LYS A C 1
ATOM 789 O O . LYS A 1 96 ? 2.920 2.828 -25.283 1.00 54.44 96 LYS A O 1
ATOM 794 N N . GLY A 1 97 ? 4.175 4.069 -23.895 1.00 59.72 97 GLY A N 1
ATO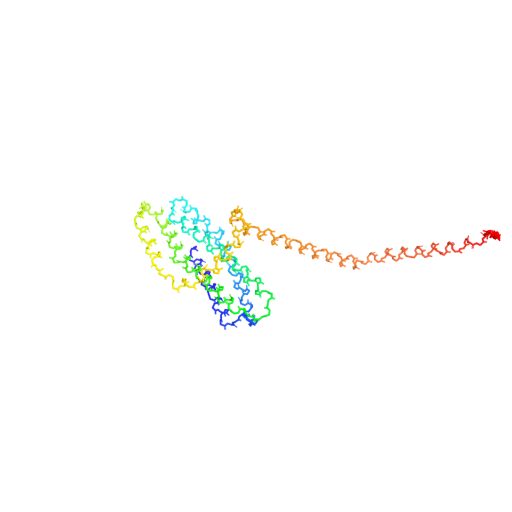M 795 C CA . GLY A 1 97 ? 3.088 4.497 -22.990 1.00 59.72 97 GLY A CA 1
ATOM 796 C C . GLY A 1 97 ? 3.322 4.227 -21.499 1.00 59.72 97 GLY A C 1
ATOM 797 O O . GLY A 1 97 ? 2.527 4.648 -20.660 1.00 59.72 97 GLY A O 1
ATOM 798 N N . THR A 1 98 ? 4.433 3.575 -21.157 1.00 65.94 98 THR A N 1
ATOM 799 C CA . THR A 1 98 ? 4.781 3.143 -19.795 1.00 65.94 98 THR A CA 1
ATOM 800 C C . THR A 1 98 ? 4.942 4.307 -18.810 1.00 65.94 98 THR A C 1
ATOM 802 O O . THR A 1 98 ? 4.493 4.199 -17.675 1.00 65.94 98 THR A O 1
ATOM 805 N N . ASN A 1 99 ? 5.475 5.458 -19.235 1.00 70.44 99 ASN A N 1
ATOM 806 C CA . ASN A 1 99 ? 5.731 6.592 -18.331 1.00 70.44 99 ASN A CA 1
ATOM 807 C C . ASN A 1 99 ? 4.453 7.226 -17.745 1.00 70.44 99 ASN A C 1
ATOM 809 O O . ASN A 1 99 ? 4.391 7.482 -16.545 1.00 70.44 99 ASN A O 1
ATOM 813 N N . LEU A 1 100 ? 3.407 7.446 -18.554 1.00 69.88 100 LEU A N 1
ATOM 814 C CA . LEU A 1 100 ? 2.142 8.019 -18.058 1.00 69.88 100 LEU A CA 1
ATOM 815 C C . LEU A 1 100 ? 1.458 7.086 -17.053 1.00 69.88 100 LEU A C 1
ATOM 817 O O . LEU A 1 100 ? 0.893 7.535 -16.055 1.00 69.88 100 LEU A O 1
ATOM 821 N N . PHE A 1 101 ? 1.534 5.781 -17.312 1.00 73.25 101 PHE A N 1
ATOM 822 C CA . PHE A 1 101 ? 0.949 4.766 -16.451 1.00 73.25 101 PHE A CA 1
ATOM 823 C C . PHE A 1 101 ? 1.703 4.663 -15.109 1.00 73.25 101 PHE A C 1
ATOM 825 O O . PHE A 1 101 ? 1.072 4.598 -14.052 1.00 73.25 101 PHE A O 1
ATOM 832 N N . THR A 1 102 ? 3.037 4.769 -15.133 1.00 78.50 102 THR A N 1
ATOM 833 C CA . THR A 1 102 ? 3.888 4.837 -13.931 1.00 78.50 102 THR A CA 1
ATOM 834 C C . THR A 1 102 ? 3.612 6.068 -13.082 1.00 78.50 102 THR A C 1
ATOM 836 O O . THR A 1 102 ? 3.446 5.933 -11.872 1.00 78.50 102 THR A O 1
ATOM 839 N N . ASN A 1 103 ? 3.481 7.253 -13.678 1.00 82.81 103 ASN A N 1
ATOM 840 C CA . ASN A 1 103 ? 3.249 8.477 -12.904 1.00 82.81 103 ASN A CA 1
ATOM 841 C C . ASN A 1 103 ? 1.928 8.415 -12.134 1.00 82.81 103 ASN A C 1
ATOM 843 O O . ASN A 1 103 ? 1.880 8.731 -10.945 1.00 82.81 103 ASN A O 1
ATOM 847 N N . LYS A 1 104 ? 0.867 7.926 -12.788 1.00 84.38 104 LYS A N 1
ATOM 848 C CA . LYS A 1 104 ? -0.433 7.729 -12.139 1.00 84.38 104 LYS A CA 1
ATOM 849 C C . LYS A 1 104 ? -0.349 6.698 -11.012 1.00 84.38 104 LYS A C 1
ATOM 851 O O . LYS A 1 104 ? -0.914 6.918 -9.945 1.00 84.38 104 LYS A O 1
ATOM 856 N N . PHE A 1 105 ? 0.370 5.597 -11.222 1.00 84.94 105 PHE A N 1
ATOM 857 C CA . PHE A 1 105 ? 0.601 4.587 -10.189 1.00 84.94 105 PHE A CA 1
ATOM 858 C C . PHE A 1 105 ? 1.311 5.170 -8.957 1.00 84.94 105 PHE A C 1
ATOM 860 O O . PHE A 1 105 ? 0.823 5.020 -7.834 1.00 84.94 105 PHE A O 1
ATOM 867 N N . VAL A 1 106 ? 2.419 5.887 -9.173 1.00 86.12 106 VAL A N 1
ATOM 868 C CA . VAL A 1 106 ? 3.192 6.552 -8.113 1.00 86.12 106 VAL A CA 1
ATOM 869 C C . VAL A 1 106 ? 2.308 7.529 -7.336 1.00 86.12 106 VAL A C 1
ATOM 871 O O . VAL A 1 106 ? 2.332 7.540 -6.106 1.00 86.12 106 VAL A O 1
ATOM 874 N N . GLU A 1 107 ? 1.494 8.324 -8.032 1.00 87.31 107 GLU A N 1
ATOM 875 C CA . GLU A 1 107 ? 0.605 9.305 -7.410 1.00 87.31 107 GLU A CA 1
ATOM 876 C C . GLU A 1 107 ? -0.454 8.651 -6.509 1.00 87.31 107 GLU A C 1
ATOM 878 O O . GLU A 1 107 ? -0.646 9.075 -5.365 1.00 87.31 107 GLU A O 1
ATOM 883 N N . VAL A 1 108 ? -1.129 7.601 -6.994 1.00 87.94 108 VAL A N 1
ATOM 884 C CA . VAL A 1 108 ? -2.160 6.888 -6.220 1.00 87.94 108 VAL A CA 1
ATOM 885 C C . VAL A 1 108 ? -1.546 6.269 -4.962 1.00 87.94 108 VAL A C 1
ATOM 887 O O . VAL A 1 108 ? -2.118 6.386 -3.875 1.00 87.94 108 VAL A O 1
ATOM 890 N N . LEU A 1 109 ? -0.360 5.669 -5.078 1.00 89.94 109 LEU A N 1
ATOM 891 C CA . LEU A 1 109 ? 0.324 5.050 -3.947 1.00 89.94 109 LEU A CA 1
ATOM 892 C C . LEU A 1 109 ? 0.800 6.083 -2.913 1.00 89.94 109 LEU A C 1
ATOM 894 O O . LEU A 1 109 ? 0.536 5.918 -1.721 1.00 89.94 109 LEU A O 1
ATOM 898 N N . LYS A 1 110 ? 1.415 7.191 -3.353 1.00 90.81 110 LYS A N 1
ATOM 899 C CA . LYS A 1 110 ? 1.803 8.305 -2.466 1.00 90.81 110 LYS A CA 1
ATOM 900 C C . LYS A 1 110 ? 0.595 8.875 -1.726 1.00 90.81 110 LYS A C 1
ATOM 902 O O . LYS A 1 110 ? 0.657 9.117 -0.522 1.00 90.81 110 LYS A O 1
ATOM 907 N N . ARG A 1 111 ? -0.531 9.051 -2.422 1.00 90.25 111 ARG A N 1
ATOM 908 C CA . ARG A 1 111 ? -1.775 9.546 -1.822 1.00 90.25 111 ARG A CA 1
ATOM 909 C C . ARG A 1 111 ? -2.289 8.617 -0.725 1.00 90.25 111 ARG A C 1
ATOM 911 O O . ARG A 1 111 ? -2.732 9.108 0.313 1.00 90.25 111 ARG A O 1
ATOM 918 N N . ARG A 1 112 ? -2.228 7.299 -0.934 1.00 91.88 112 ARG A N 1
ATOM 919 C CA . ARG A 1 112 ? -2.595 6.323 0.098 1.00 91.88 112 ARG A CA 1
ATOM 920 C C . ARG A 1 112 ? -1.712 6.471 1.331 1.00 91.88 112 ARG A C 1
ATOM 922 O O . ARG A 1 112 ? -2.255 6.677 2.412 1.00 91.88 112 ARG A O 1
ATOM 929 N N . ILE A 1 113 ? -0.393 6.428 1.149 1.00 93.75 113 ILE A N 1
ATOM 930 C CA . ILE A 1 113 ? 0.585 6.564 2.237 1.00 93.75 113 ILE A CA 1
ATOM 931 C C . ILE A 1 113 ? 0.293 7.824 3.061 1.00 93.75 113 ILE A C 1
ATOM 933 O O . ILE A 1 113 ? 0.148 7.766 4.281 1.00 93.75 113 ILE A O 1
ATOM 937 N N . LEU A 1 114 ? 0.088 8.961 2.388 1.00 92.88 114 LEU A N 1
ATOM 938 C CA . LEU A 1 114 ? -0.235 10.222 3.052 1.00 92.88 114 LEU A CA 1
ATOM 939 C C . LEU A 1 114 ? -1.544 10.159 3.843 1.00 92.88 114 LEU A C 1
ATOM 941 O O . LEU A 1 114 ? -1.636 10.748 4.919 1.00 92.88 114 LEU A O 1
ATOM 945 N N . ARG A 1 115 ? -2.573 9.474 3.339 1.00 93.69 115 ARG A N 1
ATOM 946 C CA . ARG A 1 115 ? -3.834 9.308 4.075 1.00 93.69 115 ARG A CA 1
ATOM 947 C C . ARG A 1 115 ? -3.659 8.396 5.283 1.00 93.69 115 ARG A C 1
ATOM 949 O O . ARG A 1 115 ? -4.219 8.689 6.340 1.00 93.69 115 ARG A O 1
ATOM 956 N N . GLU A 1 116 ? -2.884 7.327 5.162 1.00 94.44 116 GLU A N 1
ATOM 957 C CA . GLU A 1 116 ? -2.592 6.440 6.288 1.00 94.44 116 GLU A CA 1
ATOM 958 C C . GLU A 1 116 ? -1.860 7.192 7.395 1.00 94.44 116 GLU A C 1
ATOM 960 O O . GLU A 1 116 ? -2.307 7.181 8.541 1.00 94.44 116 GLU A O 1
ATOM 965 N N . GLU A 1 117 ? -0.815 7.940 7.049 1.00 95.62 117 GLU A N 1
ATOM 966 C CA . GLU A 1 117 ? -0.006 8.666 8.026 1.00 95.62 117 GLU A CA 1
ATOM 967 C C . GLU A 1 117 ? -0.716 9.862 8.658 1.00 95.62 117 GLU A C 1
ATOM 969 O O . GLU A 1 117 ? -0.562 10.089 9.858 1.00 95.62 117 GLU A O 1
ATOM 974 N N . ASN A 1 118 ? -1.506 10.613 7.886 1.00 94.75 118 ASN A N 1
ATOM 975 C CA . ASN A 1 118 ? -2.132 11.843 8.377 1.00 94.75 118 ASN A CA 1
ATOM 976 C C . ASN A 1 118 ? -3.525 11.626 8.976 1.00 94.75 118 ASN A C 1
ATOM 978 O O . ASN A 1 118 ? -4.002 12.469 9.735 1.00 94.75 118 ASN A O 1
ATOM 982 N N . ILE A 1 119 ? -4.198 10.521 8.642 1.00 93.62 119 ILE A N 1
ATOM 983 C CA . ILE A 1 119 ? -5.591 10.287 9.046 1.00 93.62 119 ILE A CA 1
ATOM 984 C C . ILE A 1 119 ? -5.717 8.998 9.855 1.00 93.62 119 ILE A C 1
ATOM 986 O O . ILE A 1 119 ? -6.196 9.031 10.993 1.00 93.62 119 ILE A O 1
ATOM 990 N N . LEU A 1 120 ? -5.278 7.863 9.307 1.00 93.25 120 LEU A N 1
ATOM 991 C CA . LEU A 1 120 ? -5.520 6.560 9.928 1.00 93.25 120 LEU A CA 1
ATOM 992 C C . LEU A 1 120 ? -4.645 6.331 11.168 1.00 93.25 120 LEU A C 1
ATOM 994 O O . LEU A 1 120 ? -5.154 5.936 12.221 1.00 93.25 120 LEU A O 1
ATOM 998 N N . PHE A 1 121 ? -3.344 6.616 11.071 1.00 94.06 121 PHE A N 1
ATOM 999 C CA . PHE A 1 121 ? -2.395 6.444 12.170 1.00 94.06 121 PHE A CA 1
ATOM 1000 C C . PHE A 1 121 ? -2.741 7.345 13.364 1.00 94.06 121 PHE A C 1
ATOM 1002 O O . PHE A 1 121 ? -2.871 6.803 14.465 1.00 94.06 121 PHE A O 1
ATOM 1009 N N . PRO A 1 122 ? -3.010 8.657 13.203 1.00 93.88 122 PRO A N 1
ATOM 1010 C CA . PRO A 1 122 ? -3.355 9.516 14.333 1.00 93.88 122 PRO A CA 1
ATOM 1011 C C . PRO A 1 122 ? -4.692 9.129 14.974 1.00 93.88 122 PRO A C 1
ATOM 1013 O O . PRO A 1 122 ? -4.831 9.164 16.201 1.00 93.88 122 PRO A O 1
ATOM 1016 N N . ALA A 1 123 ? -5.682 8.708 14.173 1.00 91.06 123 ALA A N 1
ATOM 1017 C CA . ALA A 1 123 ? -6.953 8.211 14.697 1.00 91.06 123 ALA A CA 1
ATOM 1018 C C . ALA A 1 123 ? -6.749 6.967 15.578 1.00 91.06 123 ALA A C 1
ATOM 1020 O O . ALA A 1 123 ? -7.323 6.870 16.669 1.00 91.06 123 ALA A O 1
ATOM 1021 N N . PHE A 1 124 ? -5.892 6.041 15.144 1.00 91.94 124 PHE A N 1
ATOM 1022 C CA . PHE A 1 124 ? -5.554 4.845 15.907 1.00 91.94 124 PHE A CA 1
ATOM 1023 C C . PHE A 1 124 ? -4.734 5.152 17.169 1.00 91.94 124 PHE A C 1
ATOM 1025 O O . PHE A 1 124 ? -5.055 4.635 18.241 1.00 91.94 124 PHE A O 1
ATOM 1032 N N . GLU A 1 125 ? -3.727 6.026 17.086 1.00 92.12 125 GLU A N 1
ATOM 1033 C CA . GLU A 1 125 ? -2.920 6.458 18.239 1.00 92.12 125 GLU A CA 1
ATOM 1034 C C . GLU A 1 125 ? -3.784 7.105 19.320 1.00 92.12 125 GLU A C 1
ATOM 1036 O O . GLU A 1 125 ? -3.678 6.754 20.499 1.00 92.12 125 GLU A O 1
ATOM 1041 N N . LYS A 1 126 ? -4.699 7.999 18.925 1.00 89.75 126 LYS A N 1
ATOM 1042 C CA . LYS A 1 126 ? -5.636 8.646 19.850 1.00 89.75 126 LYS A CA 1
ATOM 1043 C C . LYS A 1 126 ? -6.497 7.618 20.581 1.00 89.75 126 LYS A C 1
ATOM 1045 O O . LYS A 1 126 ? -6.738 7.758 21.780 1.00 89.75 126 LYS A O 1
ATOM 1050 N N . LEU A 1 127 ? -6.946 6.576 19.884 1.00 85.88 127 LEU A N 1
ATOM 1051 C CA . LEU A 1 127 ? -7.749 5.516 20.488 1.00 85.88 127 LEU A CA 1
ATOM 1052 C C . LEU A 1 127 ? -6.963 4.673 21.479 1.00 85.88 127 LEU A C 1
ATOM 1054 O O . LEU A 1 127 ? -7.469 4.394 22.567 1.00 85.88 127 LEU A O 1
ATOM 1058 N N . GLN A 1 128 ? -5.729 4.315 21.134 1.00 85.88 128 GLN A N 1
ATOM 1059 C CA . GLN A 1 128 ? -4.854 3.616 22.066 1.00 85.88 128 GLN A CA 1
ATOM 1060 C C . GLN A 1 128 ? -4.621 4.473 23.309 1.00 85.88 128 GLN A C 1
ATOM 1062 O O . GLN A 1 128 ? -4.885 4.022 24.420 1.00 85.88 128 GLN A O 1
ATOM 1067 N N . LYS A 1 129 ? -4.248 5.746 23.138 1.00 84.56 129 LYS A N 1
ATOM 1068 C CA . LYS A 1 129 ? -3.990 6.667 24.251 1.00 84.56 129 LYS A CA 1
ATOM 1069 C C . LYS A 1 129 ? -5.205 6.838 25.171 1.00 84.56 129 LYS A C 1
ATOM 1071 O O . LYS A 1 129 ? -5.055 6.756 26.385 1.00 84.56 129 LYS A O 1
ATOM 1076 N N . ASN A 1 130 ? -6.410 6.996 24.621 1.00 77.44 130 ASN A N 1
ATOM 1077 C CA . ASN A 1 130 ? -7.634 7.125 25.423 1.00 77.44 130 ASN A CA 1
ATOM 1078 C C . ASN A 1 130 ? -7.973 5.849 26.201 1.00 77.44 130 ASN A C 1
ATOM 1080 O O . ASN A 1 130 ? -8.456 5.934 27.328 1.00 77.44 130 ASN A O 1
ATOM 1084 N N . LYS A 1 131 ? -7.681 4.672 25.633 1.00 69.94 131 LYS A N 1
ATOM 1085 C CA . LYS A 1 131 ? -7.831 3.394 26.336 1.00 69.94 131 LYS A CA 1
ATOM 1086 C C . LYS A 1 131 ? -6.891 3.296 27.543 1.00 69.94 131 LYS A C 1
ATOM 1088 O O . LYS A 1 131 ? -7.304 2.781 28.575 1.00 69.94 131 LYS A O 1
ATOM 1093 N N . TYR A 1 132 ? -5.661 3.800 27.424 1.00 63.06 132 TYR A N 1
ATOM 1094 C CA . TYR A 1 132 ? -4.686 3.808 28.523 1.00 63.06 132 TYR A CA 1
ATOM 1095 C C . TYR A 1 132 ? -4.948 4.905 29.566 1.00 63.06 132 TYR A C 1
ATOM 1097 O O . TYR A 1 132 ? -4.588 4.729 30.723 1.00 63.06 132 TYR A O 1
ATOM 1105 N N . LEU A 1 133 ? -5.591 6.012 29.181 1.00 65.56 133 LEU A N 1
ATOM 1106 C CA . LEU A 1 133 ? -5.860 7.150 30.070 1.00 65.56 133 LEU A CA 1
ATOM 1107 C C . LEU A 1 133 ? -7.230 7.112 30.769 1.00 65.56 133 LEU A C 1
ATOM 1109 O O . LEU A 1 133 ? -7.539 8.027 31.526 1.00 65.56 133 LEU A O 1
ATOM 1113 N N . GLY A 1 134 ? -8.081 6.114 30.507 1.00 56.16 134 GLY A N 1
ATOM 1114 C CA . GLY A 1 134 ? -9.406 5.995 31.139 1.00 56.16 134 GLY A CA 1
ATOM 1115 C C . GLY A 1 134 ? -10.376 7.157 30.851 1.00 56.16 134 GLY A C 1
ATOM 1116 O O . GLY A 1 134 ? -11.444 7.236 31.457 1.00 56.16 134 GLY A O 1
ATOM 1117 N N . MET A 1 135 ? -10.036 8.067 29.933 1.00 55.78 135 MET A N 1
ATOM 1118 C CA . MET A 1 135 ? -10.856 9.236 29.612 1.00 55.78 135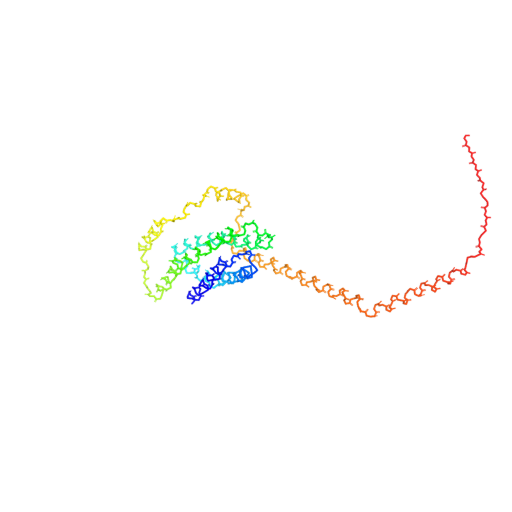 MET A CA 1
ATOM 1119 C C . MET A 1 135 ? -12.048 8.848 28.727 1.00 55.78 135 MET A C 1
ATOM 1121 O O . MET A 1 135 ? -11.882 8.269 27.651 1.00 55.78 135 MET A O 1
ATOM 1125 N N . LYS A 1 136 ? -13.266 9.220 29.150 1.00 54.56 136 LYS A N 1
ATOM 1126 C CA . LYS A 1 136 ? -14.478 9.124 28.319 1.00 54.56 136 LYS A CA 1
ATOM 1127 C C . LYS A 1 136 ? -14.326 10.027 27.086 1.00 54.56 136 LYS A C 1
ATOM 1129 O O . LYS A 1 136 ? -14.096 11.225 27.207 1.00 54.56 136 LYS A O 1
ATOM 1134 N N . PHE A 1 137 ? -14.448 9.444 25.896 1.00 56.38 137 PHE A N 1
ATOM 1135 C CA . PHE A 1 137 ? -14.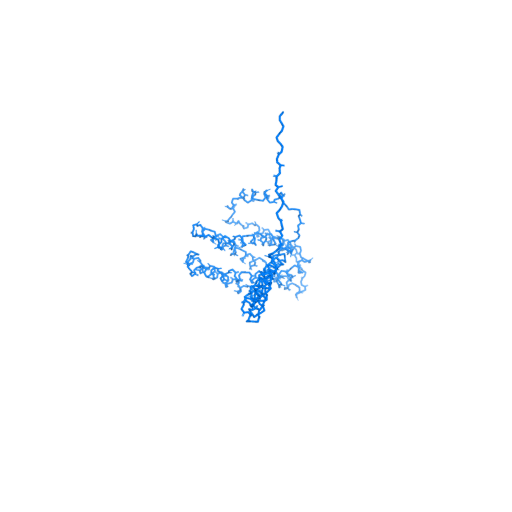318 10.136 24.610 1.00 56.38 137 PHE A CA 1
ATOM 1136 C C . PHE A 1 137 ? -15.510 11.082 24.367 1.00 56.38 137 PHE A C 1
ATOM 1138 O O . PHE A 1 137 ? -16.639 10.609 24.238 1.00 56.38 137 PHE A O 1
ATOM 1145 N N . ASP A 1 138 ? -15.283 12.401 24.282 1.00 63.62 138 ASP A N 1
ATOM 1146 C CA . ASP A 1 138 ? -16.347 13.364 23.940 1.00 63.62 138 ASP A CA 1
ATOM 1147 C C . ASP A 1 138 ? -16.618 13.351 22.426 1.00 63.62 138 ASP A C 1
ATOM 1149 O O . ASP A 1 138 ? -15.814 13.815 21.608 1.00 63.62 138 ASP A O 1
ATOM 1153 N N . ARG A 1 139 ? -17.785 12.810 22.064 1.00 59.34 139 ARG A N 1
ATOM 1154 C CA . ARG A 1 139 ? -18.278 12.653 20.689 1.00 59.34 139 ARG A CA 1
ATOM 1155 C C . ARG A 1 139 ? -18.324 13.981 19.922 1.00 59.34 139 ARG A C 1
ATOM 1157 O O . ARG A 1 139 ? -18.034 14.001 18.730 1.00 59.34 139 ARG A O 1
ATOM 1164 N N . ARG A 1 140 ? -18.580 15.102 20.607 1.00 70.50 140 ARG A N 1
ATOM 1165 C CA . ARG A 1 140 ? -18.751 16.426 19.978 1.00 70.50 140 ARG A CA 1
ATOM 1166 C C . ARG A 1 140 ? -17.463 16.969 19.356 1.00 70.50 140 ARG A C 1
ATOM 1168 O O . ARG A 1 140 ? -17.511 17.666 18.347 1.00 70.50 140 ARG A O 1
ATOM 1175 N N . ILE A 1 141 ? -16.306 16.628 19.926 1.00 67.44 141 ILE A N 1
ATOM 1176 C CA . ILE A 1 141 ? -14.997 17.072 19.418 1.00 67.44 141 ILE A CA 1
ATOM 1177 C C . ILE A 1 141 ? -14.591 16.276 18.169 1.00 67.44 141 ILE A C 1
ATOM 1179 O O . ILE A 1 141 ? -13.890 16.794 17.300 1.00 67.44 141 ILE A O 1
ATOM 1183 N N . ALA A 1 142 ? -15.011 15.013 18.075 1.00 57.25 142 ALA A N 1
ATOM 1184 C CA . ALA A 1 142 ? -14.715 14.160 16.930 1.00 57.25 142 ALA A CA 1
ATOM 1185 C C . ALA A 1 142 ? -15.511 14.584 15.689 1.00 57.25 142 ALA A C 1
ATOM 1187 O O . ALA A 1 142 ? -14.921 14.764 14.625 1.00 57.25 142 ALA A O 1
ATOM 1188 N N . ASP A 1 143 ? -16.814 14.823 15.845 1.00 65.62 143 ASP A N 1
ATOM 1189 C CA . ASP A 1 143 ? -17.691 15.181 14.728 1.00 65.62 143 ASP A CA 1
ATOM 1190 C C . ASP A 1 143 ? -17.293 16.523 14.085 1.00 65.62 143 ASP A C 1
ATOM 1192 O O . ASP A 1 143 ? -17.263 16.625 12.859 1.00 65.62 143 ASP A O 1
ATOM 1196 N N . ARG A 1 144 ? -16.866 17.514 14.888 1.00 72.69 144 ARG A N 1
ATOM 1197 C CA . ARG A 1 144 ? -16.376 18.814 14.387 1.00 72.69 144 ARG A CA 1
ATOM 1198 C C . ARG A 1 144 ? -15.114 18.678 13.518 1.00 72.69 144 ARG A C 1
ATOM 1200 O O . ARG A 1 144 ? -15.014 19.302 12.465 1.00 72.69 144 ARG A O 1
ATOM 1207 N N . ARG A 1 145 ? -14.176 17.807 13.902 1.00 64.38 145 ARG A N 1
ATOM 1208 C CA . ARG A 1 145 ? -12.949 17.565 13.118 1.00 64.38 145 ARG A CA 1
ATOM 1209 C C . ARG A 1 145 ? -13.205 16.784 11.829 1.00 64.38 145 ARG A C 1
ATOM 1211 O O . ARG A 1 145 ? -12.536 17.030 10.834 1.00 64.38 145 ARG A O 1
ATOM 1218 N N . ILE A 1 146 ? -14.177 15.870 11.815 1.00 59.34 146 ILE A N 1
ATOM 1219 C CA . ILE A 1 146 ? -14.569 15.160 10.584 1.00 59.34 146 ILE A CA 1
ATOM 1220 C C . ILE A 1 146 ? -15.205 16.129 9.582 1.00 59.34 146 ILE A C 1
ATOM 1222 O O . ILE A 1 146 ? -14.920 16.036 8.389 1.00 59.34 146 ILE A O 1
ATOM 1226 N N . SER A 1 147 ? -16.038 17.070 10.044 1.00 69.12 147 SER A N 1
ATOM 1227 C CA . SER A 1 147 ? -16.593 18.101 9.159 1.00 69.12 147 SER A CA 1
ATOM 1228 C C . SER A 1 147 ? -15.517 19.026 8.594 1.00 69.12 147 SER A C 1
ATOM 1230 O O . SER A 1 147 ? -15.571 19.350 7.412 1.00 69.12 147 SER A O 1
ATOM 1232 N N . GLU A 1 148 ? -14.507 19.382 9.391 1.00 70.62 148 GLU A N 1
ATOM 1233 C CA . GLU A 1 148 ? -13.363 20.177 8.925 1.00 70.62 148 GLU A CA 1
ATOM 1234 C C . GLU A 1 148 ? -12.549 19.417 7.865 1.00 70.62 148 GLU A C 1
ATOM 1236 O O . GLU A 1 148 ? -12.238 19.970 6.813 1.00 70.62 148 GLU A O 1
ATOM 1241 N N . LEU A 1 149 ? -12.294 18.119 8.064 1.00 56.00 149 LEU A N 1
ATOM 1242 C CA . LEU A 1 149 ? -11.559 17.289 7.100 1.00 56.00 149 LEU A CA 1
ATOM 1243 C C . LEU A 1 149 ? -12.312 17.071 5.778 1.00 56.00 149 LEU A C 1
ATOM 1245 O O . LEU A 1 149 ? -11.677 16.965 4.734 1.00 56.00 149 LEU A O 1
ATOM 1249 N N . ARG A 1 150 ? -13.651 17.044 5.796 1.00 56.22 150 ARG A N 1
ATOM 1250 C CA . ARG A 1 150 ? -14.475 17.006 4.572 1.00 56.22 150 ARG A CA 1
ATOM 1251 C C . ARG A 1 150 ? -14.513 18.335 3.820 1.00 56.22 150 ARG A C 1
ATOM 1253 O O . ARG A 1 150 ? -14.861 18.340 2.647 1.00 56.22 150 ARG A O 1
ATOM 1260 N N . SER A 1 151 ? -14.197 19.442 4.490 1.00 52.19 151 SER A N 1
ATOM 1261 C CA . SER A 1 151 ? -14.229 20.784 3.901 1.00 52.19 151 SER A CA 1
ATOM 1262 C C . SER A 1 151 ? -12.928 21.191 3.207 1.00 52.19 151 SER A C 1
ATOM 1264 O O . SER A 1 151 ? -12.899 22.231 2.557 1.00 52.19 151 SER A O 1
ATOM 1266 N N . VAL A 1 152 ? -11.864 20.385 3.312 1.00 50.50 152 VAL A N 1
ATOM 1267 C CA . VAL A 1 152 ? -10.614 20.613 2.577 1.00 50.50 152 VAL A CA 1
ATOM 1268 C C . VAL A 1 152 ? -10.850 20.237 1.111 1.00 50.50 152 VAL A C 1
ATOM 1270 O O . VAL A 1 152 ? -11.051 19.052 0.830 1.00 50.50 152 VAL A O 1
ATOM 1273 N N . PRO A 1 153 ? -10.835 21.197 0.165 1.00 40.19 153 PRO A N 1
ATOM 1274 C CA . PRO A 1 153 ? -11.040 20.887 -1.240 1.00 40.19 153 PRO A CA 1
ATOM 1275 C C . PRO A 1 153 ? -9.913 19.971 -1.710 1.00 40.19 153 PRO A C 1
ATOM 1277 O O . PRO A 1 153 ? -8.731 20.311 -1.610 1.00 40.19 153 PRO A O 1
ATOM 1280 N N . SER A 1 154 ? -10.271 18.800 -2.231 1.00 44.19 154 SER A N 1
ATOM 1281 C CA . SER A 1 154 ? -9.317 17.989 -2.972 1.00 44.19 154 SER A CA 1
ATOM 1282 C C . SER A 1 154 ? -8.946 18.776 -4.224 1.00 44.19 154 SER A C 1
ATOM 1284 O O . SER A 1 154 ? -9.720 18.854 -5.174 1.00 44.19 154 SER A O 1
ATOM 1286 N N . GLN A 1 155 ? -7.737 19.327 -4.266 1.00 36.66 155 GLN A N 1
ATOM 1287 C CA . GLN A 1 155 ? -7.162 19.968 -5.458 1.00 36.66 155 GLN A CA 1
ATOM 1288 C C . GLN A 1 155 ? -7.047 19.028 -6.687 1.00 36.66 155 GLN A C 1
ATOM 1290 O O . GLN A 1 155 ? -6.578 19.436 -7.744 1.00 36.66 155 GLN A O 1
ATOM 1295 N N . TYR A 1 156 ? -7.538 17.788 -6.571 1.00 44.28 156 TYR A N 1
ATOM 1296 C CA . TYR A 1 156 ? -7.585 16.751 -7.598 1.00 44.28 156 TYR A CA 1
ATOM 1297 C C . TYR A 1 156 ? -9.011 16.240 -7.886 1.00 44.28 156 TYR A C 1
ATOM 1299 O O . TYR A 1 156 ? -9.175 15.154 -8.434 1.00 44.28 156 TYR A O 1
ATOM 1307 N N . GLU A 1 157 ? -10.060 16.999 -7.551 1.00 46.19 157 GLU A N 1
ATOM 1308 C CA . GLU A 1 157 ? -11.463 16.650 -7.866 1.00 46.19 157 GLU A CA 1
ATOM 1309 C C . GLU A 1 157 ? -11.796 16.706 -9.379 1.00 46.19 157 GLU A C 1
ATOM 1311 O O . GLU A 1 157 ? -12.906 16.398 -9.795 1.00 46.19 157 GLU A O 1
ATOM 1316 N N . LYS A 1 158 ? -10.808 17.010 -10.234 1.00 43.94 158 LYS A N 1
ATOM 1317 C CA . LYS A 1 158 ? -10.873 16.882 -11.703 1.00 43.94 158 LYS A CA 1
ATOM 1318 C C . LYS A 1 158 ? -10.411 15.512 -12.224 1.00 43.94 158 LYS A C 1
ATOM 1320 O O . LYS A 1 158 ? -9.878 15.416 -13.326 1.00 43.94 158 LYS A O 1
ATOM 1325 N N . ILE A 1 159 ? -10.584 14.438 -11.460 1.00 50.50 159 ILE A N 1
ATOM 1326 C CA . ILE A 1 159 ? -10.578 13.106 -12.076 1.00 50.50 159 ILE A CA 1
ATOM 1327 C C . ILE A 1 159 ? -11.974 12.928 -12.655 1.00 50.50 159 ILE A C 1
ATOM 1329 O O . ILE A 1 159 ? -12.930 12.894 -11.886 1.00 50.50 159 ILE A O 1
ATOM 1333 N N . ASP A 1 160 ? -12.073 12.881 -13.985 1.00 53.25 160 ASP A N 1
ATOM 1334 C CA . ASP A 1 160 ? -13.328 12.780 -14.730 1.00 53.25 160 ASP A CA 1
ATOM 1335 C C . ASP A 1 160 ? -14.215 11.670 -14.149 1.00 53.25 160 ASP A C 1
ATOM 1337 O O . ASP A 1 160 ? -14.019 10.468 -14.365 1.00 53.25 160 ASP A O 1
ATOM 1341 N N . SER A 1 161 ? -15.177 12.095 -13.337 1.00 54.69 161 SER A N 1
ATOM 1342 C CA . SER A 1 161 ? -16.112 11.234 -12.630 1.00 54.69 161 SER A CA 1
ATOM 1343 C C . SER A 1 161 ? -16.949 10.426 -13.615 1.00 54.69 161 SER A C 1
ATOM 1345 O O . SER A 1 161 ? -17.350 9.314 -13.275 1.00 54.69 161 SER A O 1
ATOM 1347 N N . SER A 1 162 ? -17.110 10.901 -14.856 1.00 55.06 162 SER A N 1
ATOM 1348 C CA . SER A 1 162 ? -17.818 10.180 -15.910 1.00 55.06 162 SER A CA 1
ATOM 1349 C C . SER A 1 162 ? -17.059 8.935 -16.391 1.00 55.06 162 SER A C 1
ATOM 1351 O O . SER A 1 162 ? -17.684 7.904 -16.644 1.00 55.06 162 SER A O 1
ATOM 1353 N N . GLU A 1 163 ? -15.719 8.953 -16.420 1.00 56.38 163 GLU A N 1
ATOM 1354 C CA . GLU A 1 163 ? -14.908 7.802 -16.844 1.00 56.38 163 GLU A CA 1
ATOM 1355 C C . GLU A 1 163 ? -14.909 6.688 -15.780 1.00 56.38 163 GLU A C 1
ATOM 1357 O O . GLU A 1 163 ? -15.016 5.496 -16.090 1.00 56.38 163 GLU A O 1
ATOM 1362 N N . ILE A 1 164 ? -14.858 7.077 -14.501 1.00 53.44 164 ILE A N 1
ATOM 1363 C CA . ILE A 1 164 ? -14.961 6.155 -13.361 1.00 53.44 164 ILE A CA 1
ATOM 1364 C C . ILE A 1 164 ? -16.384 5.599 -13.245 1.00 53.44 164 ILE A C 1
ATOM 1366 O O . ILE A 1 164 ? -16.568 4.412 -12.967 1.00 53.44 164 ILE A O 1
ATOM 1370 N N . GLU A 1 165 ? -17.405 6.426 -13.465 1.00 60.97 165 GLU A N 1
ATOM 1371 C CA . GLU A 1 165 ? -18.805 6.015 -13.375 1.00 60.97 165 GLU A CA 1
ATOM 1372 C C . GLU A 1 165 ? -19.210 5.086 -14.528 1.00 60.97 165 GLU A C 1
ATOM 1374 O O . GLU A 1 165 ? -19.919 4.101 -14.292 1.00 60.97 165 GLU A O 1
ATOM 1379 N N . ASN A 1 166 ? -18.660 5.299 -15.729 1.00 63.75 166 ASN A N 1
ATOM 1380 C CA . ASN A 1 166 ? -18.828 4.403 -16.870 1.00 63.75 166 ASN A CA 1
ATOM 1381 C C . ASN A 1 166 ? -18.198 3.021 -16.599 1.00 63.75 166 ASN A C 1
ATOM 1383 O O . ASN A 1 166 ? -18.884 2.003 -16.719 1.00 63.75 166 ASN A O 1
ATOM 1387 N N . LYS A 1 167 ? -16.954 2.963 -16.089 1.00 62.28 167 LYS A N 1
ATOM 1388 C CA . LYS A 1 167 ? -16.300 1.698 -15.679 1.00 62.28 167 LYS A CA 1
ATOM 1389 C C . LYS A 1 167 ? -17.059 0.984 -14.549 1.00 62.28 167 LYS A C 1
ATOM 1391 O O . LYS A 1 167 ? -17.343 -0.209 -14.653 1.00 62.28 167 LYS A O 1
ATOM 1396 N N . ARG A 1 168 ? -17.537 1.728 -13.542 1.00 57.03 168 ARG A N 1
ATOM 1397 C CA . ARG A 1 168 ? -18.382 1.191 -12.456 1.00 57.03 168 ARG A CA 1
ATOM 1398 C C . ARG A 1 168 ? -19.743 0.685 -12.932 1.00 57.03 168 ARG A C 1
ATOM 1400 O O . ARG A 1 168 ? -20.330 -0.168 -12.269 1.00 57.03 168 ARG A O 1
ATOM 1407 N N . SER A 1 169 ? -20.305 1.226 -14.012 1.00 64.12 169 SER A N 1
ATOM 1408 C CA . SER A 1 169 ? -21.579 0.747 -14.571 1.00 64.12 169 SER A CA 1
ATOM 1409 C C . SER A 1 169 ? -21.427 -0.611 -15.271 1.00 64.12 169 SER A C 1
ATOM 1411 O O . SER A 1 169 ? -22.340 -1.439 -15.222 1.00 64.12 169 SER A O 1
ATOM 1413 N N . ILE A 1 170 ? -20.242 -0.867 -15.835 1.00 60.84 170 ILE A N 1
ATOM 1414 C CA . ILE A 1 170 ? -19.871 -2.129 -16.482 1.00 60.84 170 ILE A CA 1
ATOM 1415 C C . ILE A 1 170 ? -19.593 -3.213 -15.426 1.00 60.84 170 ILE A C 1
ATOM 1417 O O . ILE A 1 170 ? -20.068 -4.339 -15.568 1.00 60.84 170 ILE A O 1
ATOM 1421 N N . GLU A 1 171 ? -18.919 -2.874 -14.322 1.00 50.59 171 GLU A N 1
ATOM 1422 C CA . GLU A 1 171 ? -18.631 -3.812 -13.220 1.00 50.59 171 GLU A CA 1
ATOM 1423 C C . GLU A 1 171 ? -19.842 -4.110 -12.323 1.00 50.59 171 GLU A C 1
ATOM 1425 O O . GLU A 1 171 ? -20.034 -5.256 -11.913 1.00 50.59 171 GLU A O 1
ATOM 1430 N N . ARG A 1 172 ? -20.738 -3.138 -12.087 1.00 52.28 172 ARG A N 1
ATOM 1431 C CA . ARG A 1 172 ? -21.976 -3.352 -11.304 1.00 52.28 172 ARG A CA 1
ATOM 1432 C C . ARG A 1 172 ? -22.926 -4.389 -11.916 1.00 52.28 172 ARG A C 1
ATOM 1434 O O . ARG A 1 172 ? -23.807 -4.883 -11.216 1.00 52.28 172 ARG A O 1
ATOM 1441 N N . ARG A 1 173 ? -22.750 -4.750 -13.192 1.00 53.59 173 ARG A N 1
ATOM 1442 C CA . ARG A 1 173 ? -23.502 -5.836 -13.842 1.00 53.59 173 ARG A CA 1
ATOM 1443 C C . ARG A 1 173 ? -22.948 -7.234 -13.545 1.00 53.59 173 ARG A C 1
ATOM 1445 O O . ARG A 1 173 ? -23.623 -8.201 -13.884 1.00 53.59 173 ARG A O 1
ATOM 1452 N N . LYS A 1 174 ? -21.766 -7.364 -12.927 1.00 51.50 174 LYS A N 1
ATOM 1453 C CA . LYS A 1 174 ? -21.083 -8.658 -12.778 1.00 51.50 174 LYS A CA 1
ATOM 1454 C C . LYS A 1 174 ? -21.005 -9.239 -11.370 1.00 51.50 174 LYS A C 1
ATOM 1456 O O . LYS A 1 174 ? -20.811 -10.445 -11.296 1.00 51.50 174 LYS A O 1
ATOM 1461 N N . ASP A 1 175 ? -21.196 -8.487 -10.284 1.00 44.94 175 ASP A N 1
ATOM 1462 C CA . ASP A 1 175 ? -20.886 -9.057 -8.962 1.00 44.94 175 ASP A CA 1
ATOM 1463 C C . ASP A 1 175 ? -21.967 -8.863 -7.884 1.00 44.94 175 ASP A C 1
ATOM 1465 O O . ASP A 1 175 ? -22.249 -7.763 -7.400 1.00 44.94 175 ASP A O 1
ATOM 1469 N N .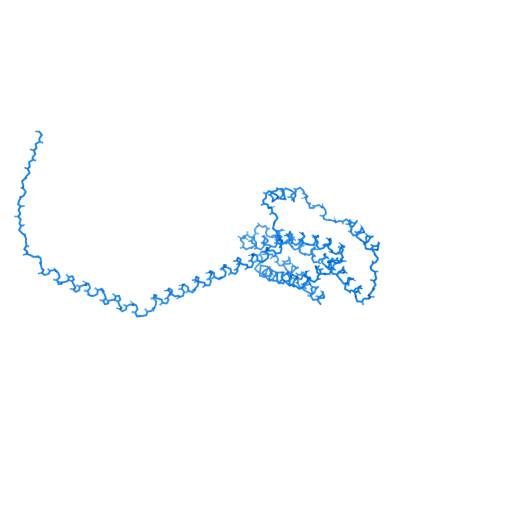 LYS A 1 176 ? -22.571 -9.989 -7.484 1.00 45.69 176 LYS A N 1
ATOM 1470 C CA . LYS A 1 176 ? -23.357 -10.127 -6.257 1.00 45.69 176 LYS A CA 1
ATOM 1471 C C . LYS A 1 176 ? -22.409 -10.579 -5.141 1.00 45.69 176 LYS A C 1
ATOM 1473 O O . LYS A 1 176 ? -22.267 -11.768 -4.902 1.00 45.69 176 LYS A O 1
ATOM 1478 N N . ARG A 1 177 ? -21.877 -9.595 -4.407 1.00 47.44 177 ARG A N 1
ATOM 1479 C CA . ARG A 1 177 ? -21.366 -9.679 -3.021 1.00 47.44 177 ARG A CA 1
ATOM 1480 C C . ARG A 1 177 ? -20.548 -10.940 -2.682 1.00 47.44 177 ARG A C 1
ATOM 1482 O O . ARG A 1 177 ? -21.085 -11.874 -2.090 1.00 47.44 177 ARG A O 1
ATOM 1489 N N . HIS A 1 178 ? -19.227 -10.865 -2.847 1.00 39.28 178 HIS A N 1
ATOM 1490 C CA . HIS A 1 178 ? -18.281 -11.668 -2.060 1.00 39.28 178 HIS A CA 1
ATOM 1491 C C . HIS A 1 178 ? -17.448 -10.782 -1.109 1.00 39.28 178 HIS A C 1
ATOM 1493 O O . HIS A 1 178 ? -17.010 -9.703 -1.503 1.00 39.28 178 HIS A O 1
ATOM 1499 N N . PRO A 1 179 ? -17.231 -11.187 0.161 1.00 44.75 179 PRO A N 1
ATOM 1500 C CA . PRO A 1 179 ? -16.476 -10.398 1.128 1.00 44.75 179 PRO A CA 1
ATOM 1501 C C . PRO A 1 179 ? -14.978 -10.344 0.781 1.00 44.75 179 PRO A C 1
ATOM 1503 O O . PRO A 1 179 ? -14.329 -11.344 0.474 1.00 44.75 179 PRO A O 1
ATOM 1506 N N . ILE A 1 180 ? -14.435 -9.135 0.882 1.00 50.94 180 ILE A N 1
ATOM 1507 C CA . ILE A 1 180 ? -13.156 -8.665 0.324 1.00 50.94 180 ILE A CA 1
ATOM 1508 C C . ILE A 1 180 ? -11.918 -9.302 0.994 1.00 50.94 180 ILE A C 1
ATOM 1510 O O . ILE A 1 180 ? -10.855 -9.383 0.390 1.00 50.94 180 ILE A O 1
ATOM 1514 N N . HIS A 1 181 ? -12.055 -9.906 2.180 1.00 47.44 181 HIS A N 1
ATOM 1515 C CA . HIS A 1 181 ? -10.959 -10.660 2.815 1.00 47.44 181 HIS A CA 1
ATOM 1516 C C . HIS A 1 181 ? -10.584 -11.964 2.086 1.00 47.44 181 HIS A C 1
ATOM 1518 O O . HIS A 1 181 ? -9.547 -12.558 2.383 1.00 47.44 181 HIS A O 1
ATOM 1524 N N . THR A 1 182 ? -11.398 -12.412 1.127 1.00 46.72 182 THR A N 1
ATOM 1525 C CA . THR A 1 182 ? -11.133 -13.645 0.379 1.00 46.72 182 THR A CA 1
ATOM 1526 C C . THR A 1 182 ? -10.190 -13.428 -0.804 1.00 46.72 182 THR A C 1
ATOM 1528 O O . THR A 1 182 ? -9.508 -14.368 -1.185 1.00 46.72 182 THR A O 1
ATOM 1531 N N . TRP A 1 183 ? -10.072 -12.220 -1.363 1.00 44.72 183 TRP A N 1
ATOM 1532 C CA . TRP A 1 183 ? -9.367 -12.017 -2.638 1.00 44.72 183 TRP A CA 1
ATOM 1533 C C . TRP A 1 183 ? -7.843 -12.184 -2.548 1.00 44.72 183 TRP A C 1
ATOM 1535 O O . TRP A 1 183 ? -7.264 -12.886 -3.376 1.00 44.72 183 TRP A O 1
ATOM 1545 N N . PHE A 1 184 ? -7.196 -11.680 -1.491 1.00 44.34 184 PHE A N 1
ATOM 1546 C CA . PHE A 1 184 ? -5.760 -11.921 -1.272 1.00 44.34 184 PHE A CA 1
ATOM 1547 C C . PHE A 1 184 ? -5.463 -13.394 -0.917 1.00 44.34 184 PHE A C 1
ATOM 1549 O O . PHE A 1 184 ? -4.397 -13.918 -1.236 1.00 44.34 184 PHE A O 1
ATOM 1556 N N . ILE A 1 185 ? -6.425 -14.102 -0.306 1.00 48.78 185 ILE A N 1
ATOM 1557 C CA . ILE A 1 185 ? -6.341 -15.548 -0.025 1.00 48.78 185 ILE A CA 1
ATOM 1558 C C . ILE A 1 185 ? -6.558 -16.373 -1.304 1.00 48.78 185 ILE A C 1
ATOM 1560 O O . ILE A 1 185 ? -5.879 -17.381 -1.496 1.00 48.78 185 ILE A O 1
ATOM 1564 N N . ILE A 1 186 ? -7.468 -15.951 -2.185 1.00 46.59 186 ILE A N 1
ATOM 1565 C CA . ILE A 1 186 ? -7.749 -16.596 -3.474 1.00 46.59 186 ILE A CA 1
ATOM 1566 C C . ILE A 1 186 ? -6.532 -16.465 -4.394 1.00 46.59 186 ILE A C 1
ATOM 1568 O O . ILE A 1 186 ? -6.067 -17.481 -4.902 1.00 46.59 186 ILE A O 1
ATOM 1572 N N . TYR A 1 187 ? -5.923 -15.278 -4.496 1.00 46.34 187 TYR A N 1
ATOM 1573 C CA . TYR A 1 187 ? -4.681 -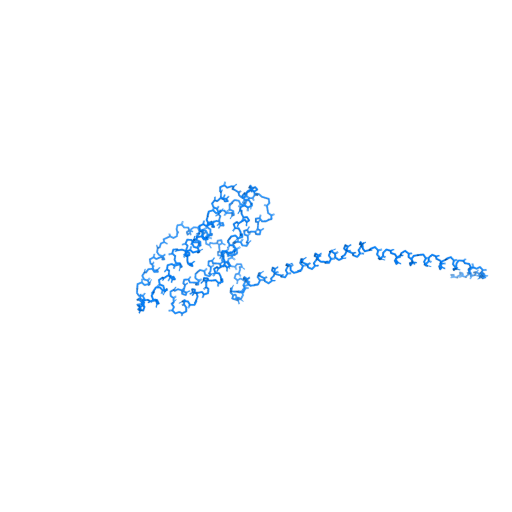15.108 -5.261 1.00 46.34 187 TYR A CA 1
ATOM 1574 C C . TYR A 1 187 ? -3.509 -15.906 -4.669 1.00 46.34 187 TYR A C 1
ATOM 1576 O O . TYR A 1 187 ? -2.710 -16.463 -5.417 1.00 46.34 187 TYR A O 1
ATOM 1584 N N . LYS A 1 188 ? -3.432 -16.061 -3.337 1.00 52.12 188 LYS A N 1
ATOM 1585 C CA . LYS A 1 188 ? -2.456 -16.968 -2.708 1.00 52.12 188 LYS A CA 1
ATOM 1586 C C . LYS A 1 188 ? -2.695 -18.435 -3.066 1.00 52.12 188 LYS A C 1
ATOM 1588 O O . LYS A 1 188 ? -1.727 -19.159 -3.265 1.00 52.12 188 LYS A O 1
ATOM 1593 N N . LYS A 1 189 ? -3.950 -18.889 -3.142 1.00 49.72 189 LYS A N 1
ATOM 1594 C CA . LYS A 1 189 ? -4.275 -20.278 -3.511 1.00 49.72 189 LYS A CA 1
ATOM 1595 C C . LYS A 1 189 ? -3.999 -20.566 -4.982 1.00 49.72 189 LYS A C 1
ATOM 1597 O O . LYS A 1 189 ? -3.391 -21.589 -5.271 1.00 49.72 189 LYS A O 1
ATOM 1602 N N . GLU A 1 190 ? -4.386 -19.661 -5.874 1.00 49.06 190 GLU A N 1
ATOM 1603 C CA . GLU A 1 190 ? -4.095 -19.759 -7.309 1.00 49.06 190 GLU A CA 1
ATOM 1604 C C . GLU A 1 190 ? -2.576 -19.747 -7.543 1.00 49.06 190 GLU A C 1
ATOM 1606 O O . GLU A 1 190 ? -2.043 -20.649 -8.179 1.00 49.06 190 GLU A O 1
ATOM 1611 N N . PHE A 1 191 ? -1.835 -18.815 -6.933 1.00 55.56 191 PHE A N 1
ATOM 1612 C CA . PHE A 1 191 ? -0.376 -18.740 -7.084 1.00 55.56 191 PHE A CA 1
ATOM 1613 C C . PHE A 1 191 ? 0.357 -19.971 -6.521 1.00 55.56 191 PHE A C 1
ATOM 1615 O O . PHE A 1 191 ? 1.271 -20.490 -7.160 1.00 55.56 191 PHE A O 1
ATOM 1622 N N . VAL A 1 192 ? -0.059 -20.487 -5.356 1.00 63.88 192 VAL A N 1
ATOM 1623 C CA . VAL A 1 192 ? 0.487 -21.740 -4.798 1.00 63.88 192 VAL A CA 1
ATOM 1624 C C . VAL A 1 192 ? 0.150 -22.936 -5.693 1.00 63.88 192 VAL A C 1
ATOM 1626 O O . VAL A 1 192 ? 0.986 -23.823 -5.853 1.00 63.88 192 VAL A O 1
ATOM 1629 N N . PHE A 1 193 ? -1.029 -22.950 -6.321 1.00 66.12 193 PHE A N 1
ATOM 1630 C CA . PHE A 1 193 ? -1.414 -23.983 -7.281 1.00 66.12 193 PHE A CA 1
ATOM 1631 C C . PHE A 1 193 ? -0.535 -23.945 -8.540 1.00 66.12 193 PHE A C 1
ATOM 1633 O O . PHE A 1 193 ? 0.023 -24.975 -8.913 1.00 66.12 193 PHE A O 1
ATOM 1640 N N . TYR A 1 194 ? -0.316 -22.770 -9.140 1.00 67.50 194 TYR A N 1
ATOM 1641 C CA . TYR A 1 194 ? 0.581 -22.630 -10.296 1.00 67.50 194 TYR A CA 1
ATOM 1642 C C . TYR A 1 194 ? 2.031 -22.996 -9.960 1.00 67.50 194 TYR A C 1
ATOM 1644 O O . TYR A 1 194 ? 2.686 -23.677 -10.748 1.00 67.50 194 TYR A O 1
ATOM 1652 N N . LEU A 1 195 ? 2.521 -22.621 -8.774 1.00 68.56 195 LEU A N 1
ATOM 1653 C CA . LEU A 1 195 ? 3.858 -23.000 -8.311 1.00 68.56 195 LEU A CA 1
ATOM 1654 C C . LEU A 1 195 ? 3.987 -24.521 -8.122 1.00 68.56 195 LEU A C 1
ATOM 1656 O O . LEU A 1 195 ? 4.996 -25.109 -8.502 1.00 68.56 195 LEU A O 1
ATOM 1660 N N . PHE A 1 196 ? 2.955 -25.173 -7.581 1.00 77.12 196 PHE A N 1
ATOM 1661 C CA . PHE A 1 196 ? 2.920 -26.626 -7.408 1.00 77.12 196 PHE A CA 1
ATOM 1662 C C . PHE A 1 196 ? 2.897 -27.369 -8.752 1.00 77.12 196 PHE A C 1
ATOM 1664 O O . PHE A 1 196 ? 3.668 -28.309 -8.947 1.00 77.12 196 PHE A O 1
ATOM 1671 N N . VAL A 1 197 ? 2.078 -26.914 -9.707 1.00 78.75 197 VAL A N 1
ATOM 1672 C CA . VAL A 1 197 ? 2.040 -27.468 -11.071 1.00 78.75 197 VAL A CA 1
ATOM 1673 C C . VAL A 1 197 ? 3.390 -27.290 -11.772 1.00 78.75 197 VAL A C 1
ATOM 1675 O O . VAL A 1 197 ? 3.890 -28.232 -12.384 1.00 78.75 197 VAL A O 1
ATOM 1678 N N . LEU A 1 198 ? 4.028 -26.124 -11.630 1.00 81.00 198 LEU A N 1
ATOM 1679 C CA . LEU A 1 198 ? 5.353 -25.863 -12.194 1.00 81.00 198 LEU A CA 1
ATOM 1680 C C . LEU A 1 198 ? 6.419 -26.816 -11.626 1.00 81.00 198 LEU A C 1
ATOM 1682 O O . LEU A 1 198 ? 7.203 -27.379 -12.389 1.00 81.00 198 LEU A O 1
ATOM 1686 N N . ILE A 1 199 ? 6.421 -27.047 -10.308 1.00 83.38 199 ILE A N 1
ATOM 1687 C CA . ILE A 1 199 ? 7.338 -27.995 -9.654 1.00 83.38 199 ILE A CA 1
ATOM 1688 C C . ILE A 1 199 ? 7.117 -29.422 -10.177 1.00 83.38 199 ILE A C 1
ATOM 1690 O O . ILE A 1 199 ? 8.089 -30.106 -10.496 1.00 83.38 199 ILE A O 1
ATOM 1694 N N . ILE A 1 200 ? 5.862 -29.865 -10.328 1.00 85.75 200 ILE A N 1
ATOM 1695 C CA . ILE A 1 200 ? 5.547 -31.184 -10.903 1.00 85.75 200 ILE A CA 1
ATOM 1696 C C . ILE A 1 200 ? 6.087 -31.302 -12.331 1.00 85.75 200 ILE A C 1
ATOM 1698 O O . ILE A 1 200 ? 6.709 -32.312 -12.659 1.00 85.75 200 ILE A O 1
ATOM 1702 N N . CYS A 1 201 ? 5.905 -30.278 -13.169 1.00 85.06 201 CYS A N 1
ATOM 1703 C CA . CYS A 1 201 ? 6.429 -30.272 -14.535 1.00 85.06 201 CYS A CA 1
ATOM 1704 C C . CYS A 1 201 ? 7.963 -30.375 -14.570 1.00 85.06 201 CYS A C 1
ATOM 1706 O O . CYS A 1 201 ? 8.503 -31.130 -15.379 1.00 85.06 201 CYS A O 1
ATOM 1708 N N . ILE A 1 202 ? 8.667 -29.676 -13.673 1.00 85.50 202 ILE A N 1
ATOM 1709 C CA . ILE A 1 202 ? 10.134 -29.744 -13.564 1.00 85.50 202 ILE A CA 1
ATOM 1710 C C . ILE A 1 202 ? 10.587 -31.148 -13.137 1.00 85.50 202 ILE A C 1
ATOM 1712 O O . ILE A 1 202 ? 11.510 -31.703 -13.733 1.00 85.50 202 ILE A O 1
ATOM 1716 N N . ILE A 1 203 ? 9.917 -31.755 -12.151 1.00 87.81 203 ILE A N 1
ATOM 1717 C CA . ILE A 1 203 ? 10.218 -33.122 -11.696 1.00 87.81 203 ILE A CA 1
ATOM 1718 C C . ILE A 1 203 ? 9.958 -34.134 -12.819 1.00 87.81 203 ILE A C 1
ATOM 1720 O O . ILE A 1 203 ? 10.798 -34.995 -13.073 1.00 87.81 203 ILE A O 1
ATOM 1724 N N . ALA A 1 204 ? 8.836 -34.018 -13.531 1.00 85.19 204 ALA A N 1
ATOM 1725 C CA . ALA A 1 204 ? 8.506 -34.895 -14.652 1.00 85.19 204 ALA A CA 1
ATOM 1726 C C . ALA A 1 204 ? 9.531 -34.780 -15.792 1.00 85.19 204 ALA A C 1
ATOM 1728 O O . ALA A 1 204 ? 9.952 -35.799 -16.340 1.00 85.19 204 ALA A O 1
ATOM 1729 N N . ALA A 1 205 ? 9.987 -33.564 -16.110 1.00 84.69 205 ALA A N 1
ATOM 1730 C CA . ALA A 1 205 ? 11.050 -33.346 -17.087 1.00 84.69 205 ALA A CA 1
ATOM 1731 C C . ALA A 1 205 ? 12.377 -33.982 -16.636 1.00 84.69 205 ALA A C 1
ATOM 1733 O O . ALA A 1 205 ? 13.026 -34.666 -17.426 1.00 84.69 205 ALA A O 1
ATOM 1734 N N . ALA A 1 206 ? 12.750 -33.834 -15.360 1.00 84.75 206 ALA A N 1
ATOM 1735 C CA . ALA A 1 206 ? 13.951 -34.453 -14.803 1.00 84.75 206 ALA A CA 1
ATOM 1736 C C . ALA A 1 206 ? 13.887 -35.993 -14.835 1.00 84.75 206 ALA A C 1
ATOM 1738 O O . ALA A 1 206 ? 14.858 -36.639 -15.227 1.00 84.75 206 ALA A O 1
ATOM 1739 N N . ILE A 1 207 ? 12.734 -36.587 -14.501 1.00 86.62 207 ILE A N 1
ATOM 1740 C CA . ILE A 1 207 ? 12.511 -38.040 -14.583 1.00 86.62 207 ILE A CA 1
ATOM 1741 C C . ILE A 1 207 ? 12.539 -38.515 -16.041 1.00 86.62 207 ILE A C 1
ATOM 1743 O O . ILE A 1 207 ? 13.160 -39.533 -16.336 1.00 86.62 207 ILE A O 1
ATOM 1747 N N . GLY A 1 208 ? 11.920 -37.782 -16.969 1.00 80.81 208 GLY A N 1
ATOM 1748 C CA . GLY A 1 208 ? 11.956 -38.109 -18.397 1.00 80.81 208 GLY A CA 1
ATOM 1749 C C . GLY A 1 208 ? 13.382 -38.120 -18.951 1.00 80.81 208 GLY A C 1
ATOM 1750 O O . GLY A 1 208 ? 13.776 -39.067 -19.633 1.00 80.81 208 GLY A O 1
ATOM 1751 N N . ILE A 1 209 ? 14.191 -37.120 -18.587 1.00 77.12 209 ILE A N 1
ATOM 1752 C CA . ILE A 1 209 ? 15.620 -37.074 -18.927 1.00 77.12 209 ILE A CA 1
ATOM 1753 C C . ILE A 1 209 ? 16.358 -38.273 -18.312 1.00 77.12 209 ILE A C 1
ATOM 1755 O O . ILE A 1 209 ? 17.153 -38.913 -19.002 1.00 77.12 209 ILE A O 1
ATOM 1759 N N . PHE A 1 210 ? 16.057 -38.625 -17.059 1.00 73.62 210 PHE A N 1
ATOM 1760 C CA . PHE A 1 210 ? 16.667 -39.760 -16.364 1.00 73.62 210 PHE A CA 1
ATOM 1761 C C . PHE A 1 210 ? 16.318 -41.113 -17.004 1.00 73.62 210 PHE A C 1
ATOM 1763 O O . PHE A 1 210 ? 17.195 -41.955 -17.157 1.00 73.62 210 PHE A O 1
ATOM 1770 N N . ILE A 1 211 ? 15.079 -41.320 -17.459 1.00 69.06 211 ILE A N 1
ATOM 1771 C CA . ILE A 1 211 ? 14.666 -42.555 -18.153 1.00 69.06 211 ILE A CA 1
ATOM 1772 C C . ILE A 1 211 ? 15.361 -42.681 -19.516 1.00 69.06 211 ILE A C 1
ATOM 1774 O O . ILE A 1 211 ? 15.797 -43.770 -19.886 1.00 69.06 211 ILE A O 1
ATOM 1778 N N . VAL A 1 212 ? 15.512 -41.571 -20.247 1.00 70.88 212 VAL A N 1
ATOM 1779 C CA . VAL A 1 212 ? 16.209 -41.546 -21.547 1.00 70.88 212 VAL A CA 1
ATOM 1780 C C . VAL A 1 212 ? 17.722 -41.765 -21.394 1.00 70.88 212 VAL A C 1
ATOM 1782 O O . VAL A 1 212 ? 18.359 -42.325 -22.290 1.00 70.88 212 VAL A O 1
ATOM 1785 N N . HIS A 1 213 ? 18.304 -41.342 -20.269 1.00 63.31 213 HIS A N 1
ATOM 1786 C CA . HIS A 1 213 ? 19.733 -41.496 -19.984 1.00 63.31 213 HIS A CA 1
ATOM 1787 C C . HIS A 1 213 ? 20.090 -42.694 -19.101 1.00 63.31 213 HIS A C 1
ATOM 1789 O O . HIS A 1 213 ? 21.281 -42.950 -18.927 1.00 63.31 213 HIS A O 1
ATOM 1795 N N . SER A 1 214 ? 19.116 -43.451 -18.590 1.00 61.16 214 SER A N 1
ATOM 1796 C CA . SER A 1 214 ? 19.407 -44.654 -17.814 1.00 61.16 214 SER A CA 1
ATOM 1797 C C . SER A 1 214 ? 20.073 -45.703 -18.722 1.00 61.16 214 SER A C 1
ATOM 1799 O O . SER A 1 214 ? 19.475 -46.128 -19.714 1.00 61.16 214 SER A O 1
ATOM 1801 N N . PRO A 1 215 ? 21.323 -46.111 -18.444 1.00 65.06 215 PRO A N 1
ATOM 1802 C CA . PRO A 1 215 ? 22.075 -47.024 -19.305 1.00 65.06 215 PRO A CA 1
ATOM 1803 C C . PRO A 1 215 ? 21.472 -48.437 -19.358 1.00 65.06 215 PRO A C 1
ATOM 1805 O O . PRO A 1 215 ? 21.719 -49.161 -20.325 1.00 65.06 215 PRO A O 1
ATOM 1808 N N . ASP A 1 216 ? 20.637 -48.809 -18.383 1.00 60.25 216 ASP A N 1
ATOM 1809 C CA . ASP A 1 216 ? 20.059 -50.152 -18.285 1.00 60.25 216 ASP A CA 1
ATOM 1810 C C . ASP A 1 216 ? 18.879 -50.385 -19.244 1.00 60.25 216 ASP A C 1
ATOM 1812 O O . ASP A 1 216 ? 18.738 -51.481 -19.788 1.00 60.25 216 ASP A O 1
ATOM 1816 N N . THR A 1 217 ? 18.093 -49.356 -19.587 1.00 56.44 217 THR A N 1
ATOM 1817 C CA . THR A 1 217 ? 16.960 -49.504 -20.529 1.00 56.44 217 THR A CA 1
ATOM 1818 C C . THR A 1 217 ? 17.415 -49.725 -21.975 1.00 56.44 217 THR A C 1
ATOM 1820 O O . THR A 1 217 ? 16.702 -50.331 -22.778 1.00 56.44 217 THR A O 1
ATOM 1823 N N . LYS A 1 218 ? 18.638 -49.298 -22.320 1.00 55.62 218 LYS A N 1
ATOM 1824 C CA . LYS A 1 218 ? 19.230 -49.551 -23.643 1.00 55.62 218 LYS A CA 1
ATOM 1825 C C . LYS A 1 218 ? 19.641 -51.014 -23.835 1.00 55.62 218 LYS A C 1
ATOM 1827 O O . LYS A 1 218 ? 19.644 -51.473 -24.976 1.00 55.62 218 LYS A O 1
ATOM 1832 N N . ARG A 1 219 ? 19.956 -51.758 -22.764 1.00 59.44 219 ARG A N 1
ATOM 1833 C CA . ARG A 1 219 ? 20.339 -53.181 -22.865 1.00 59.44 219 ARG A CA 1
ATOM 1834 C C . ARG A 1 219 ? 19.152 -54.081 -23.201 1.00 59.44 219 ARG A C 1
ATOM 1836 O O . ARG A 1 219 ? 19.250 -54.862 -24.143 1.00 59.44 219 ARG A O 1
ATOM 1843 N N . GLU A 1 220 ? 18.016 -53.909 -22.528 1.00 59.66 220 GLU A N 1
ATOM 1844 C CA . GLU A 1 220 ? 16.825 -54.740 -22.773 1.00 59.66 220 GLU A CA 1
ATOM 1845 C C . GLU A 1 220 ? 16.231 -54.530 -24.177 1.00 59.66 220 GLU A C 1
ATOM 1847 O O . GLU A 1 220 ? 15.764 -55.476 -24.819 1.00 59.66 220 GLU A O 1
ATOM 1852 N N . PHE A 1 221 ? 16.301 -53.305 -24.711 1.00 60.53 221 PHE A N 1
ATOM 1853 C CA . PHE A 1 221 ? 15.788 -53.024 -26.054 1.00 60.53 221 PHE A CA 1
ATOM 1854 C C . PHE A 1 221 ? 16.625 -53.697 -27.156 1.00 60.53 221 PHE A C 1
ATOM 1856 O O . PHE A 1 221 ? 16.071 -54.188 -28.144 1.00 60.53 221 PHE A O 1
ATOM 1863 N N . ILE A 1 222 ? 17.950 -53.777 -26.985 1.00 63.56 222 ILE A N 1
ATOM 1864 C CA . ILE A 1 222 ? 18.839 -54.447 -27.946 1.00 63.56 222 ILE A CA 1
ATOM 1865 C C . ILE A 1 222 ? 18.568 -55.959 -27.953 1.00 63.56 222 ILE A C 1
ATOM 1867 O O . ILE A 1 222 ? 18.335 -56.527 -29.024 1.00 63.56 222 ILE A O 1
ATOM 1871 N N . GLU A 1 223 ? 18.465 -56.595 -26.783 1.00 68.69 223 GLU A N 1
ATOM 1872 C CA . GLU A 1 223 ? 18.212 -58.042 -26.682 1.00 68.69 223 GLU A CA 1
ATOM 1873 C C . GLU A 1 223 ? 16.863 -58.457 -27.294 1.00 68.69 223 GLU A C 1
ATOM 1875 O O . GLU A 1 223 ? 16.768 -59.467 -28.004 1.00 68.69 223 GLU A O 1
ATOM 1880 N N . HIS A 1 224 ? 15.821 -57.640 -27.120 1.00 67.25 224 HIS A N 1
ATOM 1881 C CA . HIS A 1 224 ? 14.501 -57.939 -27.674 1.00 67.25 224 HIS A CA 1
ATOM 1882 C C . HIS A 1 224 ? 14.454 -57.811 -29.213 1.00 67.25 224 HIS A C 1
ATOM 1884 O O . HIS A 1 224 ? 13.715 -58.540 -29.893 1.00 67.25 224 HIS A O 1
ATOM 1890 N N . THR A 1 225 ? 15.254 -56.913 -29.802 1.00 73.12 225 THR A N 1
ATOM 1891 C CA . THR A 1 225 ? 15.360 -56.797 -31.270 1.00 73.12 225 THR A CA 1
ATOM 1892 C C . THR A 1 225 ? 16.133 -57.957 -31.899 1.00 73.12 225 THR A C 1
ATOM 1894 O O . THR A 1 225 ? 15.728 -58.459 -32.957 1.00 73.12 225 THR A O 1
ATOM 1897 N N . ASP A 1 226 ? 17.166 -58.463 -31.223 1.00 73.88 226 ASP A N 1
ATOM 1898 C CA . ASP A 1 226 ? 17.929 -59.623 -31.685 1.00 73.88 226 ASP A CA 1
ATOM 1899 C C . ASP A 1 226 ? 17.130 -60.927 -31.582 1.00 73.88 226 ASP A C 1
ATOM 1901 O O . ASP A 1 226 ? 17.152 -61.742 -32.516 1.00 73.88 226 ASP A O 1
ATOM 1905 N N . TYR A 1 227 ? 16.316 -61.092 -30.534 1.00 74.06 227 TYR A N 1
ATOM 1906 C CA . TYR A 1 227 ? 15.396 -62.225 -30.422 1.00 74.06 227 TYR A CA 1
ATOM 1907 C C . TYR A 1 227 ? 14.405 -62.290 -31.601 1.00 74.06 227 TYR A C 1
ATOM 1909 O O . TYR A 1 227 ? 14.254 -63.335 -32.247 1.00 74.06 227 TYR A O 1
ATOM 1917 N N . LYS A 1 228 ? 13.785 -61.156 -31.968 1.00 74.94 228 LYS A N 1
ATOM 1918 C CA . LYS A 1 228 ? 12.867 -61.084 -33.124 1.00 74.94 228 LYS A CA 1
ATOM 1919 C C . LYS A 1 228 ? 13.565 -61.373 -34.458 1.00 74.94 228 LYS A C 1
ATOM 1921 O O . LYS A 1 228 ? 12.978 -62.029 -35.323 1.00 74.94 228 LYS A O 1
ATOM 1926 N N . ARG A 1 229 ? 14.819 -60.939 -34.644 1.00 73.56 229 ARG A N 1
ATOM 1927 C CA . ARG A 1 229 ? 15.611 -61.286 -35.843 1.00 73.56 229 ARG A CA 1
ATOM 1928 C C . ARG A 1 229 ? 15.891 -62.786 -35.932 1.00 73.56 229 ARG A C 1
ATOM 1930 O O . ARG A 1 229 ? 15.812 -63.345 -37.029 1.00 73.56 229 ARG A O 1
ATOM 1937 N N . LYS A 1 230 ? 16.169 -63.442 -34.802 1.00 76.56 230 LYS A N 1
ATOM 1938 C CA . LYS A 1 230 ? 16.434 -64.888 -34.740 1.00 76.56 230 LYS A CA 1
ATOM 1939 C C . LYS A 1 230 ? 15.183 -65.708 -35.087 1.00 76.56 230 LYS A C 1
ATOM 1941 O O . LYS A 1 230 ? 15.256 -66.586 -35.945 1.00 76.56 230 LYS A O 1
ATOM 1946 N N . GLN A 1 231 ? 14.022 -65.334 -34.544 1.00 78.19 231 GLN A N 1
ATOM 1947 C CA . GLN A 1 231 ? 12.718 -65.936 -34.874 1.00 78.19 231 GLN A CA 1
ATOM 1948 C C . GLN A 1 231 ? 12.364 -65.807 -36.370 1.00 78.19 231 GLN A C 1
ATOM 1950 O O . GLN A 1 231 ? 11.913 -66.760 -37.007 1.00 78.19 231 GLN A O 1
ATOM 1955 N N . LYS A 1 232 ? 12.643 -64.649 -36.986 1.00 77.62 232 LYS A N 1
ATOM 1956 C CA . LYS A 1 232 ? 12.365 -64.427 -38.417 1.00 77.62 232 LYS A CA 1
ATOM 1957 C C . LYS A 1 232 ? 13.245 -65.277 -39.347 1.00 77.62 232 LYS A C 1
ATOM 1959 O O . LYS A 1 232 ? 12.799 -65.626 -40.439 1.00 77.62 232 LYS A O 1
ATOM 1964 N N . LYS A 1 233 ? 14.471 -65.631 -38.936 1.00 72.75 233 LYS A N 1
ATOM 1965 C CA . LYS A 1 233 ? 15.327 -66.573 -39.686 1.00 72.75 233 LYS A CA 1
ATOM 1966 C C . LYS A 1 233 ? 14.817 -68.015 -39.589 1.00 72.75 233 LYS A C 1
ATOM 1968 O O . LYS A 1 233 ? 14.826 -68.704 -40.602 1.00 72.75 233 LYS A O 1
ATOM 1973 N N . LEU A 1 234 ? 14.316 -68.435 -38.426 1.00 70.81 234 LEU A N 1
ATOM 1974 C CA . LEU A 1 234 ? 13.727 -69.768 -38.227 1.00 70.81 234 LEU A CA 1
ATOM 1975 C C . LEU A 1 234 ? 12.467 -69.989 -39.081 1.00 70.81 234 LEU A C 1
ATOM 1977 O O . LEU A 1 234 ? 12.320 -71.041 -39.696 1.00 70.81 234 LEU A O 1
ATOM 1981 N N . ASN A 1 235 ? 11.605 -68.978 -39.212 1.00 65.38 235 ASN A N 1
ATOM 1982 C CA . ASN A 1 235 ? 10.369 -69.108 -39.994 1.00 65.38 235 ASN A CA 1
ATOM 1983 C C . ASN A 1 235 ? 10.563 -69.050 -41.521 1.00 65.38 235 ASN A C 1
ATOM 1985 O O . ASN A 1 235 ? 9.684 -69.491 -42.255 1.00 65.38 235 ASN A O 1
ATOM 1989 N N . ARG A 1 236 ? 11.706 -68.563 -42.027 1.00 61.41 236 ARG A N 1
ATOM 1990 C CA . ARG A 1 236 ? 12.001 -68.552 -43.476 1.00 61.41 236 ARG A CA 1
ATOM 1991 C C . ARG A 1 236 ? 12.395 -69.920 -44.044 1.00 61.41 236 ARG A C 1
ATOM 1993 O O . ARG A 1 236 ? 12.408 -70.068 -45.258 1.00 61.41 236 ARG A O 1
ATOM 2000 N N . GLY A 1 237 ? 12.682 -70.910 -43.199 1.00 59.03 237 GLY A N 1
ATOM 2001 C CA . GLY A 1 237 ? 13.011 -72.269 -43.641 1.00 59.03 237 GLY A CA 1
ATOM 2002 C C . GLY A 1 237 ? 11.805 -73.189 -43.870 1.00 59.03 237 GLY A C 1
ATOM 2003 O O . GLY A 1 237 ? 12.011 -74.349 -44.200 1.00 59.03 237 GLY A O 1
ATOM 2004 N N . ARG A 1 238 ? 10.561 -72.725 -43.653 1.00 54.66 238 ARG A N 1
ATOM 2005 C CA . ARG A 1 238 ? 9.383 -73.612 -43.527 1.00 54.66 238 ARG A CA 1
ATOM 2006 C C . ARG A 1 238 ? 8.298 -73.466 -44.600 1.00 54.66 238 ARG A C 1
ATOM 2008 O O . ARG A 1 238 ? 7.250 -74.086 -44.465 1.00 54.66 238 ARG A O 1
ATOM 2015 N N . THR A 1 239 ? 8.512 -72.686 -45.657 1.00 58.31 239 THR A N 1
ATOM 2016 C CA . THR A 1 239 ? 7.497 -72.471 -46.705 1.00 58.31 239 THR A CA 1
ATOM 2017 C C . THR A 1 239 ? 8.022 -72.869 -48.081 1.00 58.31 239 THR A C 1
ATOM 2019 O O . THR A 1 239 ? 8.526 -72.030 -48.823 1.00 58.31 239 THR A O 1
ATOM 2022 N N . SER A 1 240 ? 7.893 -74.149 -48.427 1.00 57.19 240 SER A N 1
ATOM 2023 C CA . SER A 1 240 ? 8.002 -74.618 -49.814 1.00 57.19 240 SER A CA 1
ATOM 2024 C C . SER A 1 240 ? 7.182 -75.885 -50.049 1.00 57.19 240 SER A C 1
ATOM 2026 O O . SER A 1 240 ? 7.712 -76.876 -50.530 1.00 57.19 240 SER A O 1
ATOM 2028 N N . VAL A 1 241 ? 5.898 -75.876 -49.696 1.00 59.16 241 VAL A N 1
ATOM 2029 C CA . VAL A 1 241 ? 4.908 -76.781 -50.295 1.00 59.16 241 VAL A CA 1
ATOM 2030 C C . VAL A 1 241 ? 3.573 -76.057 -50.220 1.00 59.16 241 VAL A C 1
ATOM 2032 O O . VAL A 1 241 ? 3.103 -75.776 -49.122 1.00 59.16 241 VAL A O 1
ATOM 2035 N N . THR A 1 242 ? 2.990 -75.682 -51.351 1.00 53.44 242 THR A N 1
ATOM 2036 C CA . THR A 1 242 ? 1.531 -75.619 -51.515 1.00 53.44 242 THR A CA 1
ATOM 2037 C C . THR A 1 242 ? 1.194 -75.427 -52.981 1.00 53.44 242 THR A C 1
ATOM 2039 O O . THR A 1 242 ? 1.786 -74.623 -53.699 1.00 53.44 242 THR A O 1
ATOM 2042 N N . GLU A 1 243 ? 0.278 -76.286 -53.388 1.00 50.09 243 GLU A N 1
ATOM 2043 C CA . GLU A 1 243 ? -0.141 -76.603 -54.733 1.00 50.09 243 GLU A CA 1
ATOM 2044 C C . GLU A 1 243 ? -1.058 -75.527 -55.314 1.00 50.09 243 GLU A C 1
ATOM 2046 O O . GLU A 1 243 ? -1.723 -74.768 -54.612 1.00 50.09 243 GLU A O 1
ATOM 2051 N N . ASN A 1 244 ? -1.071 -75.493 -56.638 1.00 53.22 244 ASN A N 1
ATOM 2052 C CA . ASN A 1 244 ? -1.824 -74.579 -57.476 1.00 53.22 244 ASN A CA 1
ATOM 2053 C C . ASN A 1 244 ? -3.105 -75.273 -57.967 1.00 53.22 244 ASN A C 1
ATOM 2055 O O . ASN A 1 244 ? -2.985 -76.313 -58.620 1.00 53.22 244 ASN A O 1
ATOM 2059 N N . PRO A 1 245 ? -4.300 -74.694 -57.766 1.00 54.03 245 PRO A N 1
ATOM 2060 C CA . PRO A 1 245 ? -5.430 -74.982 -58.629 1.00 54.03 245 PRO A CA 1
ATOM 2061 C C . PRO A 1 245 ? -5.845 -73.749 -59.435 1.00 54.03 245 PRO A C 1
ATOM 2063 O O . PRO A 1 245 ? -6.091 -72.658 -58.919 1.00 54.03 245 PRO A O 1
ATOM 2066 N N . LYS A 1 246 ? -5.913 -73.992 -60.744 1.00 57.81 246 LYS A N 1
ATOM 2067 C CA . LYS A 1 246 ? -6.262 -73.068 -61.815 1.00 57.81 246 LYS A CA 1
ATOM 2068 C C . LYS A 1 246 ? -7.687 -72.530 -61.673 1.00 57.81 246 LYS A C 1
ATOM 2070 O O . LYS A 1 246 ? -8.620 -73.247 -61.329 1.00 57.81 246 LYS A O 1
ATOM 2075 N N . THR A 1 247 ? -7.800 -71.257 -62.017 1.00 59.66 247 THR A N 1
ATOM 2076 C CA . THR A 1 247 ? -9.000 -70.448 -62.227 1.00 59.66 247 THR A CA 1
ATOM 2077 C C . THR A 1 247 ? -9.782 -70.875 -63.467 1.00 59.66 247 THR A C 1
ATOM 2079 O O . THR A 1 247 ? -9.179 -71.031 -64.528 1.00 59.66 247 THR A O 1
ATOM 2082 N N . GLU A 1 248 ? -11.111 -70.905 -63.371 1.00 56.97 248 GLU A N 1
ATOM 2083 C CA . GLU A 1 248 ? -11.999 -70.804 -64.532 1.00 56.97 248 GLU A CA 1
ATOM 2084 C C . GLU A 1 248 ? -13.100 -69.768 -64.270 1.00 56.97 248 GLU A C 1
ATOM 2086 O O . GLU A 1 248 ? -13.834 -69.812 -63.284 1.00 56.97 248 GLU A O 1
ATOM 2091 N N . THR A 1 249 ? -13.124 -68.780 -65.157 1.00 56.78 249 THR A N 1
ATOM 2092 C CA . THR A 1 249 ? -14.020 -67.628 -65.257 1.00 56.78 249 THR A CA 1
ATOM 2093 C C . THR A 1 249 ? -15.279 -67.980 -66.046 1.00 56.78 249 THR A C 1
ATOM 2095 O O . THR A 1 249 ? -15.161 -68.547 -67.128 1.00 56.78 249 THR A O 1
ATOM 2098 N N . TYR A 1 250 ? -16.451 -67.526 -65.592 1.00 55.94 250 TYR A N 1
ATOM 2099 C CA . TYR A 1 250 ? -17.658 -67.429 -66.420 1.00 55.94 250 TYR A CA 1
ATOM 2100 C C . TYR A 1 250 ? -18.163 -65.980 -66.455 1.00 55.94 250 TYR A C 1
ATOM 2102 O O . TYR A 1 250 ? -18.482 -65.393 -65.424 1.00 55.94 250 TYR A O 1
ATOM 2110 N N . TYR A 1 251 ? -18.210 -65.423 -67.667 1.00 49.06 251 TYR A N 1
ATOM 2111 C CA . TYR A 1 251 ? -18.950 -64.219 -68.052 1.00 49.06 251 TYR A CA 1
ATOM 2112 C C . TYR A 1 251 ? -20.360 -64.643 -68.481 1.00 49.06 251 TYR A C 1
ATOM 2114 O O . TYR A 1 251 ? -20.471 -65.551 -69.301 1.00 49.06 251 TYR A O 1
ATOM 2122 N N . ILE A 1 252 ? -21.408 -63.962 -68.009 1.00 59.50 252 ILE A N 1
ATOM 2123 C CA . ILE A 1 252 ? -22.721 -63.944 -68.675 1.00 59.50 252 ILE A CA 1
ATOM 2124 C C . ILE A 1 252 ? -23.280 -62.516 -68.610 1.00 59.50 252 ILE A C 1
ATOM 2126 O O . ILE A 1 252 ? -23.371 -61.930 -67.530 1.00 59.50 252 ILE A O 1
ATOM 2130 N N . GLN A 1 253 ? -23.618 -61.990 -69.789 1.00 61.66 253 GLN A N 1
ATOM 2131 C CA . GLN A 1 253 ? -24.651 -60.979 -70.027 1.00 61.66 253 GLN A CA 1
ATOM 2132 C C . GLN A 1 253 ? -25.883 -61.702 -70.564 1.00 61.66 253 GLN A C 1
ATOM 2134 O O . GLN A 1 253 ? -25.680 -62.669 -71.334 1.00 61.66 253 GLN A O 1
#

Secondary structure (DSSP, 8-state):
-HHHHHHHHHHHHHHHHHHHHH-TTSHHHHHHHHHHHHHHHHHHHHHHHHTHHHHHHHHTT-HHHHHHHHHHHHHHHHHHHHHHHHHHHHHH--SSSHHHHHHHHHHHHHHHHHHIIIIIHHHHHHHHHHHHHTPPP-HHHHHHHHHHHHTS--TTTTS-HHHHHHHHHHHTTT-----GGGHHHHHHHHHHHHHHHHHHHHHHHHHHHHHHH-HHHHHHHHHHHHHHHHHHHHHTTS---------------

pLDDT: mean 74.45, std 16.7, range [36.66, 97.38]

Radius of gyration: 34.97 Å; chains: 1; bounding box: 47×98×101 Å